Protein 3MQZ (pdb70)

Structure (mmCIF, N/CA/C/O backbone):
data_3MQZ
#
_entry.id   3MQZ
#
_cell.length_a   35.967
_cell.length_b   62.862
_cell.length_c   81.839
_cell.angle_alpha   90.00
_cell.angle_beta   90.00
_cell.angle_gamma   90.00
#
_symmetry.space_group_name_H-M   'P 21 21 21'
#
loop_
_entity.id
_entity.type
_entity.pdbx_description
1 polymer 'uncharacterized Conserved Protein DUF1054'
2 non-polymer 'CHLORIDE ION'
3 non-polymer GLYCEROL
4 water water
#
loop_
_atom_site.group_PDB
_atom_site.id
_atom_site.type_symbol
_atom_site.label_atom_id
_atom_site.label_alt_id
_atom_site.label_comp_id
_atom_site.label_asym_id
_atom_site.label_entity_id
_atom_site.label_seq_id
_atom_site.pdbx_PDB_ins_code
_atom_site.Cartn_x
_atom_site.Cartn_y
_atom_site.Cartn_z
_atom_site.occupancy
_atom_site.B_iso_or_equiv
_atom_site.auth_seq_id
_atom_site.auth_comp_id
_atom_site.auth_asym_id
_atom_site.auth_atom_id
_atom_site.pdbx_PDB_model_num
ATOM 1 N N . ILE A 1 9 ? 5.415 10.436 -14.116 1.00 23.35 6 ILE A N 1
ATOM 2 C CA . ILE A 1 9 ? 5.824 10.579 -12.712 1.00 20.27 6 ILE A CA 1
ATOM 3 C C . ILE A 1 9 ? 6.048 9.214 -12.050 1.00 16.85 6 ILE A C 1
ATOM 4 O O . ILE A 1 9 ? 5.113 8.412 -11.954 1.00 20.11 6 ILE A O 1
ATOM 9 N N A GLU A 1 10 ? 7.271 8.958 -11.588 0.48 15.83 7 GLU A N 1
ATOM 10 N N B GLU A 1 10 ? 7.273 8.944 -11.603 0.52 15.34 7 GLU A N 1
ATOM 11 C CA A GLU A 1 10 ? 7.592 7.694 -10.920 0.48 14.41 7 GLU A CA 1
ATOM 12 C CA B GLU A 1 10 ? 7.563 7.673 -10.937 0.52 13.50 7 GLU A CA 1
ATOM 13 C C A GLU A 1 10 ? 6.869 7.606 -9.572 0.48 11.62 7 GLU A C 1
ATOM 14 C C B GLU A 1 10 ? 6.868 7.602 -9.578 0.52 11.16 7 GLU A C 1
ATOM 15 O O A GLU A 1 10 ? 6.905 8.554 -8.782 0.48 10.33 7 GLU A O 1
ATOM 16 O O B GLU A 1 10 ? 6.922 8.552 -8.793 0.52 9.87 7 GLU A O 1
ATOM 27 N N . ARG A 1 11 ? 6.213 6.479 -9.313 1.00 11.27 8 ARG A N 1
ATOM 28 C CA . ARG A 1 11 ? 5.494 6.279 -8.056 1.00 9.32 8 ARG A CA 1
ATOM 29 C C . ARG A 1 11 ? 5.892 4.973 -7.381 1.00 9.73 8 ARG A C 1
ATOM 30 O O . ARG A 1 11 ? 6.418 4.071 -8.028 1.00 10.95 8 ARG A O 1
ATOM 38 N N . LEU A 1 12 ? 5.595 4.841 -6.094 1.00 8.74 9 LEU A N 1
ATOM 39 C CA . LEU A 1 12 ? 5.951 3.613 -5.392 1.00 7.98 9 LEU A CA 1
ATOM 40 C C . LEU A 1 12 ? 5.349 2.373 -6.041 1.00 8.24 9 LEU A C 1
ATOM 41 O O . LEU A 1 12 ? 6.009 1.344 -6.134 1.00 8.76 9 LEU A O 1
ATOM 46 N N . GLN A 1 13 ? 4.100 2.489 -6.498 1.00 9.02 10 GLN A N 1
ATOM 47 C CA . GLN A 1 13 ? 3.408 1.347 -7.103 1.00 9.33 10 GLN A CA 1
ATOM 48 C C . GLN A 1 13 ? 4.030 0.845 -8.409 1.00 10.05 10 GLN A C 1
ATOM 49 O O . GLN A 1 13 ? 3.696 -0.254 -8.848 1.00 11.77 10 GLN A O 1
ATOM 55 N N . ASP A 1 14 ? 4.916 1.630 -9.034 1.00 10.50 11 ASP A N 1
ATOM 56 C CA . ASP A 1 14 ? 5.644 1.148 -10.211 1.00 11.06 11 ASP A CA 1
ATOM 57 C C . ASP A 1 14 ? 6.616 0.040 -9.836 1.00 10.80 11 ASP A C 1
ATOM 58 O O . ASP A 1 14 ? 7.052 -0.719 -10.705 1.00 13.74 11 ASP A O 1
ATOM 63 N N . TYR A 1 15 ? 6.954 -0.036 -8.547 1.00 8.57 12 TYR A N 1
ATOM 64 C CA . TYR A 1 15 ? 7.869 -1.036 -8.002 1.00 7.92 12 TYR A CA 1
ATOM 65 C C . TYR A 1 15 ? 7.143 -2.049 -7.136 1.00 8.27 12 TYR A C 1
ATOM 66 O O . TYR A 1 15 ? 7.328 -3.251 -7.297 1.00 9.99 12 TYR A O 1
ATOM 75 N N . LEU A 1 16 ? 6.332 -1.554 -6.207 1.00 7.79 13 LEU A N 1
ATOM 76 C CA . LEU A 1 16 ? 5.653 -2.400 -5.232 1.00 8.10 13 LEU A CA 1
ATOM 77 C C . LEU A 1 16 ? 4.178 -2.413 -5.600 1.00 7.80 13 LEU A C 1
ATOM 78 O O . LEU A 1 16 ? 3.493 -1.413 -5.478 1.00 9.50 13 LEU A O 1
ATOM 83 N N A LEU A 1 17 ? 3.687 -3.544 -6.082 0.79 8.69 14 LEU A N 1
ATOM 84 N N B LEU A 1 17 ? 3.694 -3.554 -6.072 0.21 9.59 14 LEU A N 1
ATOM 85 C CA A LEU A 1 17 ? 2.318 -3.597 -6.559 0.79 9.36 14 LEU A CA 1
ATOM 86 C CA B LEU A 1 17 ? 2.322 -3.653 -6.549 0.21 11.36 14 LEU A CA 1
ATOM 87 C C A LEU A 1 17 ? 1.347 -3.549 -5.405 0.79 8.51 14 LEU A C 1
ATOM 88 C C B LEU A 1 17 ? 1.334 -3.568 -5.392 0.21 10.42 14 LEU A C 1
ATOM 89 O O A LEU A 1 17 ? 1.537 -4.238 -4.409 0.79 8.71 14 LEU A O 1
ATOM 90 O O B LEU A 1 17 ? 1.520 -4.228 -4.371 0.21 10.51 14 LEU A O 1
ATOM 99 N N . PRO A 1 18 ? 0.272 -2.755 -5.547 1.00 9.80 15 PRO A N 1
ATOM 100 C CA . PRO A 1 18 ? -0.708 -2.620 -4.457 1.00 9.93 15 PRO A CA 1
ATOM 101 C C . PRO A 1 18 ? -1.261 -3.961 -3.974 1.00 10.01 15 PRO A C 1
ATOM 102 O O . PRO A 1 18 ? -1.483 -4.146 -2.774 1.00 9.94 15 PRO A O 1
ATOM 106 N N . GLU A 1 19 ? -1.466 -4.897 -4.891 1.00 9.53 16 GLU A N 1
ATOM 107 C CA . GLU A 1 19 ? -2.045 -6.180 -4.537 1.00 10.65 16 GLU A CA 1
ATOM 108 C C . GLU A 1 19 ? -1.113 -7.056 -3.684 1.00 8.23 16 GLU A C 1
ATOM 109 O O . GLU A 1 19 ? -1.549 -8.049 -3.087 1.00 9.30 16 GLU A O 1
ATOM 115 N N . TRP A 1 20 ? 0.165 -6.698 -3.630 1.00 7.65 17 TRP A N 1
ATOM 116 C CA . TRP A 1 20 ? 1.118 -7.478 -2.862 1.00 6.99 17 TRP A CA 1
ATOM 117 C C . TRP A 1 20 ? 0.838 -7.450 -1.359 1.00 6.42 17 TRP A C 1
ATOM 118 O O . TRP A 1 20 ? 1.382 -8.271 -0.614 1.00 6.88 17 TRP A O 1
ATOM 129 N N . VAL A 1 21 ? 0.000 -6.529 -0.892 1.00 6.84 18 VAL A N 1
ATOM 130 C CA . VAL A 1 21 ? -0.390 -6.600 0.513 1.00 7.37 18 VAL A CA 1
ATOM 131 C C . VAL A 1 21 ? -0.983 -7.967 0.888 1.00 7.62 18 VAL A C 1
ATOM 132 O O . VAL A 1 21 ? -0.848 -8.411 2.036 1.00 8.06 18 VAL A O 1
ATOM 136 N N A SER A 1 22 ? -1.616 -8.641 -0.071 0.76 7.25 19 SER A N 1
ATOM 137 N N B SER A 1 22 ? -1.600 -8.629 -0.088 0.24 7.95 19 SER A N 1
ATOM 138 C CA A SER A 1 22 ? -2.245 -9.922 0.241 0.76 7.53 19 SER A CA 1
ATOM 139 C CA B SER A 1 22 ? -2.231 -9.928 0.131 0.24 8.48 19 SER A CA 1
ATOM 140 C C A SER A 1 22 ? -1.244 -11.067 0.433 0.76 7.07 19 SER A C 1
ATOM 141 C C B SER A 1 22 ? -1.241 -11.046 0.446 0.24 7.57 19 SER A C 1
ATOM 142 O O A SER A 1 22 ? -1.613 -12.122 0.938 0.76 8.36 19 SER A O 1
ATOM 143 O O B SER A 1 22 ? -1.615 -12.062 1.031 0.24 7.73 19 SER A O 1
ATOM 148 N N . ILE A 1 23 ? 0.018 -10.861 0.060 1.00 6.96 20 ILE A N 1
ATOM 149 C CA . ILE A 1 23 ? 1.069 -11.814 0.400 1.00 6.74 20 ILE A CA 1
ATOM 150 C C . ILE A 1 23 ? 1.103 -12.013 1.919 1.00 7.37 20 ILE A C 1
ATOM 151 O O . ILE A 1 23 ? 1.370 -13.120 2.421 1.00 7.79 20 ILE A O 1
ATOM 156 N N . PHE A 1 24 ? 0.818 -10.946 2.659 1.00 7.38 21 PHE A N 1
ATOM 157 C CA . PHE A 1 24 ? 0.907 -10.970 4.110 1.00 8.14 21 PHE A CA 1
ATOM 158 C C . PH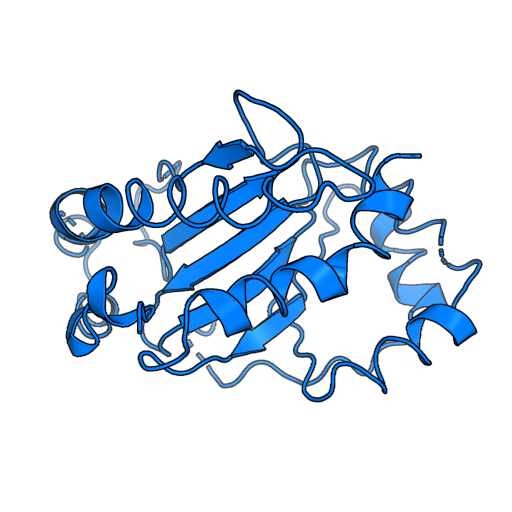E A 1 24 ? -0.305 -11.611 4.776 1.00 9.36 21 PHE A C 1
ATOM 159 O O . PHE A 1 24 ? -0.325 -11.751 5.992 1.00 11.85 21 PHE A O 1
ATOM 167 N N . ASP A 1 25 ? -1.270 -12.044 3.963 1.00 7.96 22 ASP A N 1
ATOM 168 C CA . ASP A 1 25 ? -2.386 -12.872 4.420 1.00 9.65 22 ASP A CA 1
ATOM 169 C C . ASP A 1 25 ? -2.048 -14.371 4.385 1.00 9.26 22 ASP A C 1
ATOM 170 O O . ASP A 1 25 ? -2.855 -15.215 4.820 1.00 10.79 22 ASP A O 1
ATOM 175 N N . ILE A 1 26 ? -0.892 -14.728 3.816 1.00 8.07 23 ILE A N 1
ATOM 176 C CA . ILE A 1 26 ? -0.447 -16.107 3.820 1.00 8.32 23 ILE A CA 1
ATOM 177 C C . ILE A 1 26 ? 0.133 -16.414 5.204 1.00 8.60 23 ILE A C 1
ATOM 178 O O . ILE A 1 26 ? 1.155 -15.853 5.583 1.00 9.34 23 ILE A O 1
ATOM 183 N N . ALA A 1 27 ? -0.520 -17.289 5.973 1.00 8.33 24 ALA A N 1
ATOM 184 C CA . ALA A 1 27 ? -0.143 -17.484 7.372 1.00 9.67 24 ALA A CA 1
ATOM 185 C C . ALA A 1 27 ? 1.101 -18.351 7.534 1.00 10.69 24 ALA A C 1
ATOM 186 O O . ALA A 1 27 ? 1.834 -18.214 8.516 1.00 13.86 24 ALA A O 1
ATOM 188 N N . ASP A 1 28 ? 1.342 -19.256 6.589 1.00 9.60 25 ASP A N 1
ATOM 189 C CA . ASP A 1 28 ? 2.435 -20.195 6.760 1.00 10.35 25 ASP A CA 1
ATOM 190 C C . ASP A 1 28 ? 3.775 -19.620 6.322 1.00 9.99 25 ASP A C 1
ATOM 191 O O . ASP A 1 28 ? 3.869 -18.821 5.379 1.00 10.05 25 ASP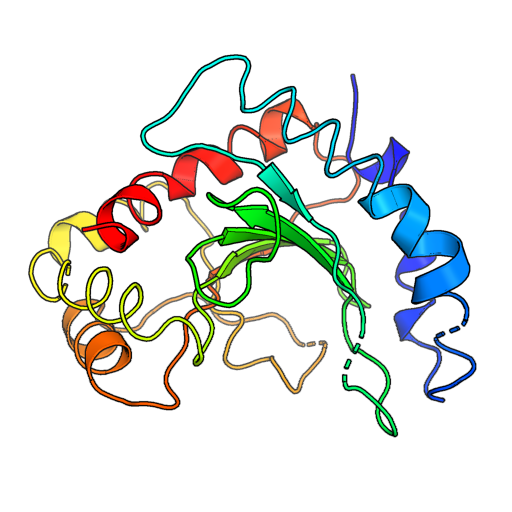 A O 1
ATOM 196 N N . PHE A 1 29 ? 4.821 -20.050 7.013 1.00 10.03 26 PHE A N 1
ATOM 197 C CA . PHE A 1 29 ? 6.149 -19.509 6.786 1.00 10.21 26 PHE A CA 1
ATOM 198 C C . PHE A 1 29 ? 6.643 -19.682 5.344 1.00 9.59 26 PHE A C 1
ATOM 199 O O . PHE A 1 29 ? 7.031 -18.714 4.684 1.00 10.33 26 PHE A O 1
ATOM 207 N N A SER A 1 30 ? 6.641 -20.919 4.860 0.57 10.85 27 SER A N 1
ATOM 208 N N B SER A 1 30 ? 6.660 -20.915 4.849 0.43 11.47 27 SER A N 1
ATOM 209 C CA A SER A 1 30 ? 7.244 -21.205 3.565 0.57 11.84 27 SER A CA 1
ATOM 210 C CA B SER A 1 30 ? 7.286 -21.163 3.553 0.43 13.04 27 SER A CA 1
ATOM 211 C C A SER A 1 30 ? 6.508 -20.478 2.453 0.57 9.03 27 SER A C 1
ATOM 212 C C B SER A 1 30 ? 6.510 -20.514 2.411 0.43 10.62 27 SER A C 1
ATOM 213 O O A SER A 1 30 ? 7.126 -19.879 1.579 0.57 10.50 27 SER A O 1
ATOM 214 O O B SER A 1 30 ? 7.105 -20.011 1.461 0.43 12.04 27 SER A O 1
ATOM 219 N N . GLY A 1 31 ? 5.184 -20.516 2.501 1.00 10.37 28 GLY A N 1
ATOM 220 C CA . GLY A 1 31 ? 4.381 -19.895 1.473 1.00 9.56 28 GLY A CA 1
ATOM 221 C C . GLY A 1 31 ? 4.590 -18.389 1.421 1.00 8.82 28 GLY A C 1
ATOM 222 O O . GLY A 1 31 ? 4.702 -17.804 0.332 1.00 10.20 28 GLY A O 1
ATOM 223 N N . ARG A 1 32 ? 4.640 -17.736 2.579 1.00 7.91 29 ARG A N 1
ATOM 224 C CA . ARG A 1 32 ? 4.844 -16.279 2.555 1.00 7.47 29 ARG A CA 1
ATOM 225 C C . ARG A 1 32 ? 6.272 -15.930 2.133 1.00 7.31 29 ARG A C 1
ATOM 226 O O . ARG A 1 32 ? 6.489 -14.995 1.355 1.00 7.89 29 ARG A O 1
ATOM 242 N N . LEU A 1 34 ? 8.291 -17.547 0.188 1.00 9.21 31 LEU A N 1
ATOM 243 C CA . LEU A 1 34 ? 8.478 -17.731 -1.243 1.00 10.26 31 LEU A CA 1
ATOM 244 C C . LEU A 1 34 ? 8.144 -16.447 -1.998 1.00 9.00 31 LEU A C 1
ATOM 245 O O . LEU A 1 34 ? 8.861 -16.045 -2.907 1.00 10.13 31 LEU A O 1
ATOM 250 N N . ARG A 1 35 ? 7.038 -15.801 -1.621 1.00 7.67 32 ARG A N 1
ATOM 251 C CA . ARG A 1 35 ? 6.596 -14.596 -2.314 1.00 7.62 32 ARG A CA 1
ATOM 252 C C . ARG A 1 35 ? 7.423 -13.369 -1.925 1.00 6.24 32 ARG A C 1
ATOM 253 O O . ARG A 1 35 ? 7.732 -12.522 -2.769 1.00 7.58 32 ARG A O 1
ATOM 261 N N . ILE A 1 36 ? 7.785 -13.268 -0.641 1.00 6.07 33 ILE A N 1
ATOM 262 C CA . ILE A 1 36 ? 8.607 -12.157 -0.194 1.00 6.07 33 ILE A CA 1
ATOM 263 C C . ILE A 1 36 ? 9.969 -12.171 -0.886 1.00 7.12 33 ILE A C 1
ATOM 264 O O . ILE A 1 36 ? 10.448 -11.141 -1.360 1.00 8.24 33 ILE A O 1
ATOM 269 N N . ARG A 1 37 ? 10.572 -13.348 -0.959 1.00 6.51 34 ARG A N 1
ATOM 270 C CA . ARG A 1 37 ? 11.900 -13.489 -1.526 1.00 7.82 34 ARG A CA 1
ATOM 271 C C . ARG A 1 37 ? 11.856 -13.489 -3.050 1.00 6.96 34 ARG A C 1
ATOM 272 O O . ARG A 1 37 ? 12.752 -12.947 -3.704 1.00 9.21 34 ARG A O 1
ATOM 280 N N . GLY A 1 38 ? 10.812 -14.098 -3.624 1.00 7.85 35 GLY A N 1
ATOM 281 C CA . GLY A 1 38 ? 10.759 -14.262 -5.059 1.00 8.72 35 GLY A CA 1
ATOM 282 C C . GLY A 1 38 ? 10.245 -13.052 -5.815 1.00 7.65 35 GLY A C 1
ATOM 283 O O . GLY A 1 38 ? 10.765 -12.722 -6.884 1.00 9.51 35 GLY A O 1
ATOM 284 N N . ASP A 1 39 ? 9.212 -12.396 -5.283 1.00 8.27 36 ASP A N 1
ATOM 285 C CA . ASP A 1 39 ? 8.554 -11.302 -5.974 1.00 8.33 36 ASP A CA 1
ATOM 286 C C . ASP A 1 39 ? 8.887 -9.934 -5.372 1.00 7.67 36 ASP A C 1
ATOM 287 O O . ASP A 1 39 ? 9.177 -8.991 -6.099 1.00 8.25 36 ASP A O 1
ATOM 292 N N . ILE A 1 40 ? 8.841 -9.809 -4.053 1.00 5.98 37 ILE A N 1
ATOM 293 C CA . ILE A 1 40 ? 8.987 -8.478 -3.473 1.00 6.24 37 ILE A CA 1
ATOM 294 C C . ILE A 1 40 ? 10.455 -8.058 -3.445 1.00 6.38 37 ILE A C 1
ATOM 295 O O . ILE A 1 40 ? 10.781 -6.911 -3.758 1.00 7.56 37 ILE A O 1
ATOM 300 N N . ARG A 1 41 ? 11.353 -8.966 -3.084 1.00 6.67 38 ARG A N 1
ATOM 301 C CA . ARG A 1 41 ? 12.764 -8.625 -2.940 1.00 6.89 38 ARG A CA 1
ATOM 302 C C . ARG A 1 41 ? 13.362 -7.967 -4.205 1.00 6.98 38 ARG A C 1
ATOM 303 O O . ARG A 1 41 ? 14.031 -6.940 -4.090 1.00 7.30 38 ARG A O 1
ATOM 311 N N . PRO A 1 42 ? 13.186 -8.563 -5.407 1.00 7.07 39 PRO A N 1
ATOM 312 C CA . PRO A 1 42 ? 13.811 -7.918 -6.578 1.00 7.85 39 PRO A CA 1
ATOM 313 C C . PRO A 1 42 ? 13.298 -6.490 -6.775 1.00 6.50 39 PRO A C 1
ATOM 314 O O . PRO A 1 42 ? 14.046 -5.607 -7.199 1.00 8.11 39 PRO A O 1
ATOM 318 N N . ALA A 1 43 ? 12.015 -6.261 -6.485 1.00 7.02 40 ALA A N 1
ATOM 319 C CA . ALA A 1 43 ? 11.405 -4.946 -6.627 1.00 7.24 40 ALA A CA 1
ATOM 320 C C . ALA A 1 43 ? 11.965 -3.970 -5.596 1.00 6.40 40 ALA A C 1
ATOM 321 O O . ALA A 1 43 ? 12.254 -2.812 -5.927 1.00 6.78 40 ALA A O 1
ATOM 323 N N . LEU A 1 44 ? 12.129 -4.422 -4.355 1.00 6.09 41 LEU A N 1
ATOM 324 C CA . LEU A 1 44 ? 12.733 -3.583 -3.340 1.00 6.26 41 LEU A CA 1
ATOM 325 C C . LEU A 1 44 ? 14.167 -3.222 -3.696 1.00 6.08 41 LEU A C 1
ATOM 326 O O . LEU A 1 44 ? 14.616 -2.111 -3.421 1.00 6.97 41 LEU A O 1
ATOM 331 N N . LEU A 1 45 ? 14.906 -4.155 -4.293 1.00 6.63 42 LEU A N 1
ATOM 332 C CA . LEU A 1 45 ? 16.290 -3.834 -4.678 1.00 7.88 42 LEU A CA 1
ATOM 333 C C . LEU A 1 45 ? 16.314 -2.728 -5.737 1.00 7.32 42 LEU A C 1
ATOM 334 O O . LEU A 1 45 ? 17.123 -1.797 -5.652 1.00 8.24 42 LEU A O 1
ATOM 339 N N A ARG A 1 46 ? 15.436 -2.818 -6.729 0.48 7.44 43 ARG A N 1
ATOM 340 N N B ARG A 1 46 ? 15.433 -2.844 -6.730 0.52 7.32 43 ARG A N 1
ATOM 341 C CA A ARG A 1 46 ? 15.406 -1.786 -7.758 0.48 7.54 43 ARG A CA 1
ATOM 342 C CA B ARG A 1 46 ? 15.330 -1.827 -7.773 0.52 7.28 43 ARG A CA 1
ATOM 343 C C A ARG A 1 46 ? 14.917 -0.461 -7.189 0.48 6.62 43 ARG A C 1
ATOM 344 C C B ARG A 1 46 ? 14.949 -0.494 -7.154 0.52 6.22 43 ARG A C 1
ATOM 345 O O A ARG A 1 46 ? 15.424 0.608 -7.550 0.48 8.13 43 ARG A O 1
ATOM 346 O O B ARG A 1 46 ? 15.556 0.544 -7.446 0.52 7.57 43 ARG A O 1
ATOM 361 N N . LEU A 1 47 ? 13.940 -0.518 -6.294 1.00 6.60 44 LEU A N 1
ATOM 362 C CA . LEU A 1 47 ? 13.446 0.715 -5.675 1.00 5.94 44 LEU A CA 1
ATOM 363 C C . LEU A 1 47 ? 14.518 1.347 -4.775 1.00 5.81 44 LEU A C 1
ATOM 364 O O . LEU A 1 47 ? 14.707 2.566 -4.773 1.00 6.82 44 LEU A O 1
ATOM 369 N N . ALA A 1 48 ? 15.243 0.521 -4.026 1.00 5.99 45 ALA A N 1
ATOM 370 C CA . ALA A 1 48 ? 16.274 1.034 -3.131 1.00 5.74 45 ALA A CA 1
ATOM 371 C C . ALA A 1 48 ? 17.356 1.758 -3.931 1.00 6.33 45 ALA A C 1
ATOM 372 O O . ALA A 1 48 ? 17.821 2.845 -3.551 1.00 6.81 45 ALA A O 1
ATOM 374 N N A SER A 1 49 ? 17.783 1.167 -5.047 0.46 6.55 46 SER A N 1
ATOM 375 N N B SER A 1 49 ? 17.778 1.138 -5.031 0.54 6.69 46 SER A N 1
ATOM 376 C CA A SER A 1 49 ? 18.808 1.801 -5.871 0.46 7.14 46 SER A CA 1
ATOM 377 C CA B SER A 1 49 ? 18.773 1.738 -5.900 0.54 7.40 46 SER A CA 1
ATOM 378 C C A SER A 1 49 ? 18.302 3.094 -6.509 0.46 6.55 46 SER A C 1
ATOM 379 C C B SER A 1 49 ? 18.264 3.093 -6.400 0.54 6.49 46 SER A C 1
ATOM 380 O O A SER A 1 49 ? 19.057 4.055 -6.673 0.46 7.50 46 SER A O 1
ATOM 381 O O B SER A 1 49 ? 18.968 4.098 -6.333 0.54 6.91 46 SER A O 1
ATOM 386 N N . ARG A 1 50 ? 17.025 3.125 -6.882 1.00 6.61 47 ARG A N 1
ATOM 387 C CA . ARG A 1 50 ? 16.476 4.358 -7.445 1.00 6.91 47 ARG A CA 1
ATOM 388 C C . ARG A 1 50 ? 16.358 5.456 -6.376 1.00 6.25 47 ARG A C 1
ATOM 389 O O . ARG A 1 50 ? 16.712 6.620 -6.616 1.00 6.81 47 ARG A O 1
ATOM 397 N N . LEU A 1 51 ? 15.858 5.093 -5.190 1.00 6.21 48 LEU A N 1
ATOM 398 C CA . LEU A 1 51 ? 15.756 6.077 -4.125 1.00 5.82 48 LEU A CA 1
ATOM 399 C C . LEU A 1 51 ? 17.134 6.614 -3.727 1.00 6.14 48 LEU A C 1
ATOM 400 O O . LEU A 1 51 ? 17.279 7.805 -3.478 1.00 7.20 48 LEU A O 1
ATOM 405 N N . ALA A 1 52 ? 18.135 5.745 -3.636 1.00 7.30 49 ALA A N 1
ATOM 406 C CA . ALA A 1 52 ? 19.471 6.192 -3.291 1.00 7.66 49 ALA A CA 1
ATOM 407 C C . ALA A 1 52 ? 19.996 7.167 -4.361 1.00 7.87 49 ALA A C 1
ATOM 408 O O . ALA A 1 52 ? 20.603 8.183 -4.013 1.00 8.97 49 ALA A O 1
ATOM 410 N N A GLU A 1 53 ? 19.791 6.865 -5.651 0.72 7.53 50 GLU A N 1
ATOM 411 N N B GLU A 1 53 ? 19.758 6.862 -5.635 0.28 8.87 50 GLU A N 1
ATOM 412 C CA A GLU A 1 53 ? 20.207 7.792 -6.731 0.72 8.11 50 GLU A CA 1
ATOM 413 C CA B GLU A 1 53 ? 20.182 7.756 -6.710 0.28 10.24 50 GLU A CA 1
ATOM 414 C C A GLU A 1 53 ? 19.535 9.153 -6.518 0.72 7.64 50 GLU A C 1
ATOM 415 C C B GLU A 1 53 ? 19.530 9.130 -6.557 0.28 9.19 50 GLU A C 1
ATOM 416 O O A GLU A 1 53 ? 20.173 10.210 -6.585 0.72 8.94 50 GLU A O 1
ATOM 417 O O B GLU A 1 53 ? 20.192 10.162 -6.689 0.28 10.69 50 GLU A O 1
ATOM 428 N N . LEU A 1 54 ? 18.229 9.142 -6.278 1.00 7.09 51 LEU A N 1
ATOM 429 C CA . LEU A 1 54 ? 17.494 10.406 -6.138 1.00 7.18 51 LEU A CA 1
ATOM 430 C C . LEU A 1 54 ? 17.948 11.167 -4.904 1.00 7.50 51 LEU A C 1
ATOM 431 O O . LEU A 1 54 ? 18.129 12.389 -4.961 1.00 8.71 51 LEU A O 1
ATOM 436 N N . LEU A 1 55 ? 18.173 10.470 -3.798 1.00 6.87 52 LEU A N 1
ATOM 437 C CA . LEU A 1 55 ? 18.626 11.155 -2.596 1.00 7.18 52 LEU A CA 1
ATOM 438 C C . LEU A 1 55 ? 19.984 11.803 -2.853 1.00 7.66 52 LEU A C 1
ATOM 439 O O . LEU A 1 55 ? 20.227 12.965 -2.487 1.00 8.72 52 LEU A O 1
ATOM 444 N N . ASN A 1 56 ? 20.876 11.044 -3.484 1.00 9.08 53 ASN A N 1
ATOM 445 C CA . ASN A 1 56 ? 22.251 11.484 -3.682 1.00 10.47 53 ASN A CA 1
ATOM 446 C C . ASN A 1 56 ? 22.383 12.598 -4.720 1.00 10.41 53 ASN A C 1
ATOM 447 O O . ASN A 1 56 ? 23.424 13.229 -4.819 1.00 13.54 53 ASN A O 1
ATOM 452 N N . GLU A 1 57 ? 21.303 12.912 -5.428 1.00 9.68 54 GLU A N 1
ATOM 453 C CA . GLU A 1 57 ? 21.283 14.096 -6.304 1.00 11.29 54 GLU A CA 1
ATOM 454 C C . GLU A 1 57 ? 21.438 15.399 -5.512 1.00 11.54 54 GLU A C 1
ATOM 455 O O . GLU A 1 57 ? 21.836 16.416 -6.049 1.00 15.45 54 GLU A O 1
ATOM 461 N N A SER A 1 58 ? 21.096 15.366 -4.234 0.66 9.32 55 SER A N 1
ATOM 462 N N B SER A 1 58 ? 21.110 15.360 -4.223 0.34 10.84 55 SER A N 1
ATOM 463 C CA A SER A 1 58 ? 21.265 16.536 -3.386 0.66 11.00 55 SER A CA 1
ATOM 464 C CA B SER A 1 58 ? 21.188 16.543 -3.361 0.34 11.89 55 SER A CA 1
ATOM 465 C C A SER A 1 58 ? 21.802 16.034 -2.067 0.66 10.69 55 SER A C 1
ATOM 466 C C B SER A 1 58 ? 21.786 16.113 -2.021 0.34 11.37 55 SER A C 1
ATOM 467 O O A SER A 1 58 ? 21.048 15.630 -1.180 0.66 11.54 55 SER A O 1
ATOM 468 O O B SER A 1 58 ? 21.052 15.862 -1.064 0.34 12.25 55 SER A O 1
ATOM 473 N N . PRO A 1 59 ? 23.125 16.000 -1.949 1.00 10.77 56 PRO A N 1
ATOM 474 C CA . PRO A 1 59 ? 23.739 15.417 -0.754 1.00 10.84 56 PRO A CA 1
ATOM 475 C C . PRO A 1 59 ? 23.251 16.040 0.553 1.00 11.45 56 PRO A C 1
ATOM 476 O O . PRO A 1 59 ? 23.009 17.252 0.655 1.00 12.33 56 PRO A O 1
ATOM 480 N N . GLY A 1 60 ? 23.112 15.182 1.556 1.00 13.61 57 GLY A N 1
ATOM 481 C CA . GLY A 1 60 ? 22.687 15.586 2.886 1.00 14.57 57 GLY A CA 1
ATOM 482 C C . GLY A 1 60 ? 23.820 15.410 3.869 1.00 13.71 57 GLY A C 1
ATOM 483 O O . GLY A 1 60 ? 24.981 15.240 3.469 1.00 16.08 57 GLY A O 1
ATOM 484 N N . PRO A 1 61 ? 23.503 15.439 5.170 1.00 11.95 58 PRO A N 1
ATOM 485 C CA . PRO A 1 61 ? 24.557 15.349 6.191 1.00 13.21 58 PRO A CA 1
ATOM 486 C C . PRO A 1 61 ? 25.267 14.000 6.261 1.00 12.66 58 PRO A C 1
ATOM 487 O O . PRO A 1 61 ? 26.393 13.974 6.746 1.00 14.52 58 PRO A O 1
ATOM 491 N N . ARG A 1 62 ? 24.633 12.919 5.792 1.00 11.15 59 ARG A N 1
ATOM 492 C CA . ARG A 1 62 ? 25.245 11.583 5.764 1.00 10.87 59 ARG A CA 1
ATOM 493 C C . ARG A 1 62 ? 24.962 10.928 4.425 1.00 11.07 59 ARG A C 1
ATOM 494 O O . ARG A 1 62 ? 23.967 11.255 3.771 1.00 11.81 59 ARG A O 1
ATOM 502 N N . PRO A 1 63 ? 25.791 9.950 4.041 1.00 12.07 60 PRO A N 1
ATOM 503 C CA . PRO A 1 63 ? 25.502 9.207 2.807 1.00 12.30 60 PRO A CA 1
ATOM 504 C C . PRO A 1 63 ? 24.234 8.374 2.898 1.00 9.09 60 PRO A C 1
ATOM 505 O O . PRO A 1 63 ? 23.794 8.061 4.009 1.00 9.04 60 PRO A O 1
ATOM 509 N N . TRP A 1 64 ? 23.690 7.995 1.738 1.00 9.33 61 TRP A N 1
ATOM 510 C CA . TRP A 1 64 ? 22.655 6.983 1.674 1.00 8.58 61 TRP A CA 1
ATOM 511 C C . TRP A 1 64 ? 23.094 5.876 0.723 1.00 8.98 61 TRP A C 1
ATOM 512 O O . TRP A 1 64 ? 23.392 6.133 -0.461 1.00 12.99 61 TRP A O 1
ATOM 523 N N . TYR A 1 65 ? 23.146 4.652 1.245 1.00 7.64 62 TYR A N 1
ATOM 524 C CA . TYR A 1 65 ? 23.446 3.452 0.462 1.00 7.36 62 TYR A CA 1
ATOM 525 C C . TYR A 1 65 ? 22.251 2.519 0.571 1.00 6.88 62 TYR A C 1
ATOM 526 O O . TYR A 1 65 ? 21.614 2.429 1.635 1.00 7.30 62 TYR A O 1
ATOM 535 N N . PRO A 1 66 ? 21.933 1.809 -0.526 1.00 6.51 63 PRO A N 1
ATOM 536 C CA . PRO A 1 66 ? 20.746 0.942 -0.544 1.00 6.71 63 PRO A CA 1
ATOM 537 C C . PRO A 1 66 ? 20.997 -0.443 0.039 1.00 6.89 63 PRO A C 1
ATOM 538 O O . PRO A 1 66 ? 22.064 -1.041 -0.173 1.00 8.14 63 PRO A O 1
ATOM 542 N N . HIS A 1 67 ? 19.985 -0.977 0.712 1.00 6.23 64 HIS A N 1
ATOM 543 C CA . HIS A 1 67 ? 20.010 -2.335 1.253 1.00 6.12 64 HIS A CA 1
ATOM 544 C C . HIS A 1 67 ? 18.600 -2.885 1.181 1.00 6.20 64 HIS A C 1
ATOM 545 O O . HIS A 1 67 ? 17.631 -2.123 1.164 1.00 6.05 64 HIS A O 1
ATOM 552 N N A VAL A 1 68 ? 18.481 -4.204 1.220 0.76 6.66 65 VAL A N 1
ATOM 553 N N B VAL A 1 68 ? 18.478 -4.204 1.128 0.24 6.98 65 VAL A N 1
ATOM 554 C CA A VAL A 1 68 ? 17.168 -4.847 1.271 0.76 6.61 65 VAL A CA 1
ATOM 555 C CA B VAL A 1 68 ? 17.177 -4.827 1.324 0.24 6.91 65 VAL A CA 1
ATOM 556 C C A VAL A 1 68 ? 17.178 -5.903 2.362 0.76 6.95 65 VAL A C 1
ATOM 557 C C B VAL A 1 68 ? 17.234 -5.775 2.503 0.24 6.61 65 VAL A C 1
ATOM 558 O O A VAL A 1 68 ? 18.195 -6.580 2.570 0.76 9.46 65 VAL A O 1
ATOM 559 O O B VAL A 1 68 ? 18.301 -6.269 2.878 0.24 7.15 65 VAL A O 1
ATOM 566 N N . ALA A 1 69 ? 16.079 -6.013 3.098 1.00 6.56 66 ALA A N 1
ATOM 567 C CA . ALA A 1 69 ? 15.967 -6.990 4.169 1.00 7.83 66 ALA A CA 1
ATOM 568 C C . ALA A 1 69 ? 16.379 -8.368 3.676 1.00 9.35 66 ALA A C 1
ATOM 569 O O . ALA A 1 69 ? 15.937 -8.804 2.621 1.00 10.36 66 ALA A O 1
ATOM 571 N N A SER A 1 70 ? 17.212 -9.075 4.439 0.65 10.50 67 SER A N 1
ATOM 572 N N B SER A 1 70 ? 17.239 -9.027 4.436 0.35 11.70 67 SER A N 1
ATOM 573 C CA A SER A 1 70 ? 17.683 -10.397 4.002 0.65 12.62 67 SER A CA 1
ATOM 574 C CA B SER A 1 70 ? 17.455 -10.446 4.258 0.35 15.10 67 SER A CA 1
ATOM 575 C C A SER A 1 70 ? 16.776 -11.548 4.439 0.65 11.24 67 SER A C 1
ATOM 576 C C B SER A 1 70 ? 16.804 -11.076 5.467 0.35 16.13 67 SER A C 1
ATOM 577 O O A SER A 1 70 ? 16.763 -12.613 3.801 0.65 12.42 67 SER A O 1
ATOM 578 O O B SER A 1 70 ? 17.214 -10.824 6.594 0.35 18.90 67 SER A O 1
ATOM 583 N N A HIS A 1 71 ? 16.050 -11.356 5.544 0.65 8.85 68 HIS A N 1
ATOM 584 N N B HIS A 1 71 ? 15.766 -11.869 5.245 0.35 15.05 68 HIS A N 1
ATOM 585 C CA A HIS A 1 71 ? 15.213 -12.423 6.109 0.65 9.84 68 HIS A CA 1
ATOM 586 C CA B HIS A 1 71 ? 15.082 -12.500 6.355 0.35 13.62 68 HIS A CA 1
ATOM 587 C C A HIS A 1 71 ? 15.957 -13.748 6.255 0.65 13.86 68 HIS A C 1
ATOM 588 C C B HIS A 1 71 ? 15.826 -13.774 6.741 0.35 14.63 68 HIS A C 1
ATOM 589 O O A HIS A 1 71 ? 15.466 -14.808 5.870 0.65 15.46 68 HIS A O 1
ATOM 590 O O B HIS A 1 71 ? 15.221 -14.815 6.981 0.35 14.39 68 HIS A O 1
ATOM 611 N N A ARG A 1 73 ? 17.069 -14.625 9.309 0.53 23.49 70 ARG A N 1
ATOM 612 N N B ARG A 1 73 ? 17.076 -14.629 9.317 0.47 23.83 70 ARG A N 1
ATOM 613 C CA A ARG A 1 73 ? 16.960 -14.928 10.736 0.53 25.33 70 ARG A CA 1
ATOM 614 C CA B ARG A 1 73 ? 16.957 -14.965 10.736 0.47 25.81 70 ARG A CA 1
ATOM 615 C C A ARG A 1 73 ? 15.666 -15.654 11.110 0.53 24.77 70 ARG A C 1
ATOM 616 C C B ARG A 1 73 ? 15.683 -15.737 11.061 0.47 25.52 70 ARG A C 1
ATOM 617 O O A ARG A 1 73 ? 15.626 -16.374 12.101 0.53 23.84 70 ARG A O 1
ATOM 618 O O B ARG A 1 73 ? 15.669 -16.561 11.971 0.47 25.62 70 ARG A O 1
ATOM 633 N N . ARG A 1 74 ? 14.608 -15.465 10.329 1.00 25.94 71 ARG A N 1
ATOM 634 C CA . ARG A 1 74 ? 13.315 -16.087 10.650 1.00 27.13 71 ARG A CA 1
ATOM 635 C C . ARG A 1 74 ? 13.235 -17.569 10.288 1.00 27.27 71 ARG A C 1
ATOM 636 O O . ARG A 1 74 ? 13.890 -18.029 9.354 1.00 28.30 71 ARG A O 1
ATOM 644 N N A ARG A 1 75 ? 12.432 -18.314 11.040 0.43 28.31 72 ARG A N 1
ATOM 645 N N B ARG A 1 75 ? 12.436 -18.308 11.052 0.57 27.97 72 ARG A N 1
ATOM 646 C CA A ARG A 1 75 ? 12.389 -19.762 10.883 0.43 30.61 72 ARG A CA 1
ATOM 647 C CA B ARG A 1 75 ? 12.417 -19.764 10.964 0.57 30.18 72 ARG A CA 1
ATOM 648 C C A ARG A 1 75 ? 10.966 -20.287 10.921 0.43 29.26 72 ARG A C 1
ATOM 649 C C B ARG A 1 75 ? 10.997 -20.298 10.956 0.57 29.04 72 ARG A C 1
ATOM 650 O O A ARG A 1 75 ? 10.601 -21.188 10.161 0.43 28.92 72 ARG A O 1
ATOM 651 O O B ARG A 1 75 ? 10.662 -21.213 10.196 0.57 28.70 72 ARG A O 1
ATOM 666 N N . VAL A 1 76 ? 10.169 -19.727 11.823 1.00 28.63 73 VAL A N 1
ATOM 667 C CA . VAL A 1 76 ? 8.866 -20.281 12.122 1.00 27.90 73 VAL A CA 1
ATOM 668 C C . VAL A 1 76 ? 7.752 -19.306 11.818 1.00 25.59 73 VAL A C 1
ATOM 669 O O . VAL A 1 76 ? 6.713 -19.689 11.288 1.00 26.28 73 VAL A O 1
ATOM 673 N N . ASN A 1 77 ? 7.965 -18.041 12.169 1.00 23.32 74 ASN A N 1
ATOM 674 C CA . ASN A 1 77 ? 6.935 -17.035 11.988 1.00 22.27 74 ASN A CA 1
ATOM 675 C C . ASN A 1 77 ? 7.302 -16.181 10.800 1.00 15.33 74 ASN A C 1
ATOM 676 O O . ASN A 1 77 ? 8.361 -15.554 10.801 1.00 15.97 74 ASN A O 1
ATOM 681 N N . PRO A 1 78 ? 6.445 -16.149 9.764 1.00 14.00 75 PRO A N 1
ATOM 682 C CA . PRO A 1 78 ? 6.895 -15.389 8.599 1.00 13.60 75 PRO A CA 1
ATOM 683 C C . PRO A 1 78 ? 6.968 -13.909 8.914 1.00 11.60 75 PRO A C 1
ATOM 684 O O . PRO A 1 78 ? 6.277 -13.417 9.821 1.00 12.12 75 PRO A O 1
ATOM 688 N N . PRO A 1 79 ? 7.809 -13.184 8.175 1.00 10.95 76 PRO A N 1
ATOM 689 C CA . PRO A 1 79 ? 7.941 -11.752 8.442 1.00 10.99 76 PRO A CA 1
ATOM 690 C C . PRO A 1 79 ? 6.605 -11.030 8.251 1.00 8.65 76 PRO A C 1
ATOM 691 O O . PRO A 1 79 ? 5.984 -11.224 7.204 1.00 8.26 76 PRO A O 1
ATOM 695 N N . PRO A 1 80 ? 6.183 -10.188 9.221 1.00 8.10 77 PRO A N 1
ATOM 696 C CA . PRO A 1 80 ? 4.966 -9.388 9.007 1.00 8.50 77 PRO A CA 1
ATOM 697 C C . PRO A 1 80 ? 5.163 -8.263 7.999 1.00 7.43 77 PRO A C 1
ATOM 698 O O . PRO A 1 80 ? 4.193 -7.669 7.545 1.00 8.83 77 PRO A O 1
ATOM 702 N N . GLU A 1 81 ? 6.403 -7.953 7.657 1.00 6.39 78 GLU A N 1
ATOM 703 C CA . GLU A 1 81 ? 6.673 -6.905 6.679 1.00 6.97 78 GLU A CA 1
ATOM 704 C C . GLU A 1 81 ? 8.057 -7.168 6.118 1.00 6.34 78 GLU A C 1
ATOM 705 O O . GLU A 1 81 ? 8.863 -7.902 6.720 1.00 7.86 78 GLU A O 1
ATOM 711 N N . THR A 1 82 ? 8.315 -6.591 4.951 1.00 6.6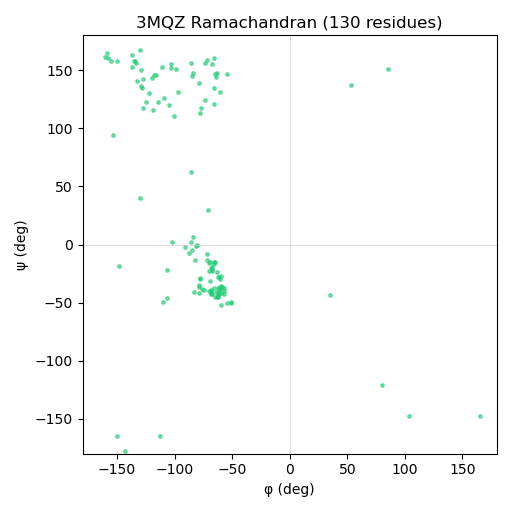2 79 THR A N 1
ATOM 712 C CA . THR A 1 82 ? 9.655 -6.609 4.384 1.00 5.59 79 THR A CA 1
ATOM 713 C C . THR A 1 82 ? 9.994 -5.167 3.979 1.00 5.90 79 THR A C 1
ATOM 714 O O . THR A 1 82 ? 9.107 -4.294 3.997 1.00 6.96 79 THR A O 1
ATOM 718 N N . TRP A 1 83 ? 11.257 -4.888 3.672 1.00 5.84 80 TRP A N 1
ATOM 719 C CA . TRP A 1 83 ? 11.676 -3.511 3.518 1.00 5.05 80 TRP A CA 1
ATOM 720 C C . TRP A 1 83 ? 12.959 -3.367 2.747 1.00 5.26 80 TRP A C 1
ATOM 721 O O . TRP A 1 83 ? 13.736 -4.331 2.612 1.00 5.45 80 TRP A O 1
ATOM 732 N N . LEU A 1 84 ? 13.173 -2.147 2.246 1.00 5.24 81 LEU A N 1
ATOM 733 C CA . LEU A 1 84 ? 14.492 -1.674 1.880 1.00 4.57 81 LEU A CA 1
ATOM 734 C C . LEU A 1 84 ? 14.960 -0.727 2.985 1.00 5.17 81 LEU A C 1
ATOM 735 O O . LEU A 1 84 ? 14.144 -0.136 3.696 1.00 5.82 81 LEU A O 1
ATOM 740 N N . ALA A 1 85 ? 16.271 -0.596 3.117 1.00 4.32 82 ALA A N 1
ATOM 741 C CA . ALA A 1 85 ? 16.865 0.333 4.070 1.00 5.00 82 ALA A CA 1
ATOM 742 C C . ALA A 1 85 ? 17.859 1.225 3.331 1.00 5.86 82 ALA A C 1
ATOM 743 O O . ALA A 1 85 ? 18.567 0.757 2.446 1.00 8.67 82 ALA A O 1
ATOM 745 N N . LEU A 1 86 ? 17.913 2.495 3.708 1.00 6.01 83 LEU A N 1
ATOM 746 C CA . LEU A 1 86 ? 18.873 3.446 3.192 1.00 5.95 83 LEU A CA 1
ATOM 747 C C . LEU A 1 86 ? 19.688 3.923 4.378 1.00 6.49 83 LEU A C 1
ATOM 748 O O . LEU A 1 86 ? 19.139 4.503 5.324 1.00 6.87 83 LEU A O 1
ATOM 753 N N . GLY A 1 87 ? 20.985 3.623 4.377 1.00 6.61 84 GLY A N 1
ATOM 754 C CA . GLY A 1 87 ? 21.815 3.905 5.526 1.00 7.26 84 GLY A CA 1
ATOM 755 C C . GLY A 1 87 ? 23.203 4.360 5.132 1.00 7.06 84 GLY A C 1
ATOM 756 O O . GLY A 1 87 ? 23.532 4.480 3.950 1.00 7.84 84 GLY A O 1
ATOM 757 N N . PRO A 1 88 ? 24.058 4.595 6.126 1.00 7.15 85 PRO A N 1
ATOM 758 C CA . PRO A 1 88 ? 25.319 5.319 5.850 1.00 8.96 85 PRO A CA 1
ATOM 759 C C . PRO A 1 88 ? 26.495 4.420 5.496 1.00 9.63 85 PRO A C 1
ATOM 760 O O . PRO A 1 88 ? 27.574 4.945 5.212 1.00 11.81 85 PRO A O 1
ATOM 764 N N . GLU A 1 89 ? 26.302 3.110 5.504 1.00 9.56 86 GLU A N 1
ATOM 765 C CA . GLU A 1 89 ? 27.361 2.166 5.195 1.00 10.97 86 GLU A CA 1
ATOM 766 C C . GLU A 1 89 ? 27.029 1.345 3.952 1.00 10.41 86 GLU A C 1
ATOM 767 O O . GLU A 1 89 ? 25.871 0.983 3.713 1.00 11.38 86 GLU A O 1
ATOM 773 N N . LYS A 1 90 ? 28.045 0.997 3.180 1.00 10.88 87 LYS A N 1
ATOM 774 C CA . LYS A 1 90 ? 27.812 0.325 1.912 1.00 13.26 87 LYS A CA 1
ATOM 775 C C . LYS A 1 90 ? 27.315 -1.099 2.134 1.00 11.49 87 LYS A C 1
ATOM 776 O O . LYS A 1 90 ? 26.441 -1.587 1.417 1.00 13.88 87 LYS A O 1
ATOM 782 N N . ARG A 1 91 ? 27.880 -1.792 3.113 1.00 10.71 88 ARG A N 1
ATOM 783 C CA . ARG A 1 91 ? 27.430 -3.148 3.396 1.00 12.57 88 ARG A CA 1
ATOM 784 C C . ARG A 1 91 ? 26.972 -3.197 4.837 1.00 15.48 88 ARG A C 1
ATOM 785 O O . ARG A 1 91 ? 27.675 -2.729 5.740 1.00 16.97 88 ARG A O 1
ATOM 793 N N . GLY A 1 92 ? 25.779 -3.732 5.046 1.00 15.55 89 GLY A N 1
ATOM 794 C CA . GLY A 1 92 ? 25.204 -3.799 6.374 1.00 14.98 89 GLY A CA 1
ATOM 795 C C . GLY A 1 92 ? 24.470 -2.524 6.738 1.00 11.54 89 GLY A C 1
ATOM 796 O O . GLY A 1 92 ? 24.795 -1.438 6.269 1.00 13.23 89 GLY A O 1
ATOM 797 N N . TYR A 1 93 ? 23.464 -2.650 7.585 1.00 8.83 90 TYR A N 1
ATOM 798 C CA . TYR A 1 93 ? 22.723 -1.469 7.991 1.00 8.56 90 TYR A CA 1
ATOM 799 C C . TYR A 1 93 ? 22.173 -1.554 9.414 1.00 7.46 90 TYR A C 1
ATOM 800 O O . TYR A 1 93 ? 21.826 -0.524 9.993 1.00 8.03 90 TYR A O 1
ATOM 809 N N . LYS A 1 94 ? 22.078 -2.755 9.992 1.00 8.19 91 LYS A N 1
ATOM 810 C CA . LYS A 1 94 ? 21.396 -2.862 11.279 1.00 8.75 91 LYS A CA 1
ATOM 811 C C . LYS A 1 94 ? 22.106 -2.177 12.451 1.00 9.50 91 LYS A C 1
ATOM 812 O O . LYS A 1 94 ? 21.483 -1.862 13.470 1.00 10.83 91 LYS A O 1
ATOM 818 N N . SER A 1 95 ? 23.409 -1.965 12.322 1.00 9.76 92 SER A N 1
ATOM 819 C CA . SER A 1 95 ? 24.166 -1.322 13.396 1.00 10.72 92 SER A CA 1
ATOM 820 C C . SER A 1 95 ? 24.151 0.205 13.362 1.00 10.26 92 SER A C 1
ATOM 821 O O . SER A 1 95 ? 24.812 0.837 14.198 1.00 11.27 92 SER A O 1
ATOM 824 N N . TYR A 1 96 ? 23.426 0.797 12.415 1.00 8.66 93 TYR A N 1
ATOM 825 C CA . TYR A 1 96 ? 23.412 2.246 12.279 1.00 8.68 93 TYR A CA 1
ATOM 826 C C . TYR A 1 96 ? 21.992 2.735 12.040 1.00 7.35 93 TYR A C 1
ATOM 827 O O . TYR A 1 96 ? 21.109 1.968 11.649 1.00 7.98 93 TYR A O 1
ATOM 836 N N . ALA A 1 97 ? 21.770 4.023 12.235 1.00 7.59 94 ALA A N 1
ATOM 837 C CA . ALA A 1 97 ? 20.514 4.628 11.820 1.00 7.17 94 ALA A CA 1
ATOM 838 C C . ALA A 1 97 ? 20.247 4.355 10.343 1.00 6.56 94 ALA A C 1
ATOM 839 O O . ALA A 1 97 ? 21.172 4.285 9.531 1.00 7.02 94 ALA A O 1
ATOM 841 N N . HIS A 1 98 ? 18.979 4.208 9.983 1.00 6.32 95 HIS A N 1
ATOM 842 C CA . HIS A 1 98 ? 18.620 4.099 8.575 1.00 6.20 95 HIS A CA 1
ATOM 843 C C . HIS A 1 98 ? 17.187 4.539 8.396 1.00 5.99 95 HIS A C 1
ATOM 844 O O . HIS A 1 98 ? 16.393 4.519 9.351 1.00 6.33 95 HIS A O 1
ATOM 851 N N . SER A 1 99 ? 16.850 4.928 7.167 1.00 6.05 96 SER A N 1
ATOM 852 C CA . SER A 1 99 ? 15.458 5.074 6.794 1.00 6.33 96 SER A CA 1
ATOM 853 C C . SER A 1 99 ? 15.056 3.812 6.044 1.00 6.88 96 SER A C 1
ATOM 854 O O . SER A 1 99 ? 15.880 3.144 5.440 1.00 10.80 96 SER A O 1
ATOM 857 N N . GLY A 1 100 ? 13.796 3.444 6.119 1.00 6.78 97 GLY A N 1
ATOM 858 C CA . GLY A 1 100 ? 13.314 2.289 5.394 1.00 7.98 97 GLY A CA 1
ATOM 859 C C . GLY A 1 100 ? 11.973 2.549 4.744 1.00 6.23 97 GLY A C 1
ATOM 860 O O . GLY A 1 100 ? 11.179 3.369 5.224 1.00 6.83 97 GLY A O 1
ATOM 861 N N . VAL A 1 101 ? 11.722 1.825 3.656 1.00 5.67 98 VAL A N 1
ATOM 862 C CA . VAL A 1 101 ? 10.405 1.774 3.034 1.00 5.34 98 VAL A CA 1
ATOM 863 C C . VAL A 1 101 ? 9.945 0.347 3.203 1.00 5.05 98 VAL A C 1
ATOM 864 O O . VAL A 1 101 ? 10.642 -0.594 2.786 1.00 5.44 98 VAL A O 1
ATOM 868 N N . PHE A 1 102 ? 8.789 0.203 3.846 1.00 5.19 99 PHE A N 1
ATOM 869 C CA . PHE A 1 102 ? 8.274 -1.085 4.307 1.00 5.98 99 PHE A CA 1
ATOM 870 C C . PHE A 1 102 ? 6.970 -1.415 3.590 1.00 5.41 99 PHE A C 1
ATOM 871 O O . PHE A 1 102 ? 6.159 -0.521 3.318 1.00 6.27 99 PHE A O 1
ATOM 879 N N . ILE A 1 103 ? 6.756 -2.701 3.338 1.00 5.80 100 ILE A N 1
ATOM 880 C CA . ILE A 1 103 ? 5.465 -3.204 2.878 1.00 5.77 100 ILE A CA 1
ATOM 881 C C . ILE A 1 103 ? 5.048 -4.357 3.771 1.00 5.37 100 ILE A C 1
ATOM 882 O O . ILE A 1 103 ? 5.845 -5.240 4.087 1.00 6.38 100 ILE A O 1
ATOM 887 N N . GLY A 1 104 ? 3.787 -4.340 4.181 1.00 5.87 101 GLY A N 1
ATOM 888 C CA . GLY A 1 104 ? 3.169 -5.453 4.886 1.00 6.28 101 GLY A CA 1
ATOM 889 C C . GLY A 1 104 ? 1.689 -5.472 4.556 1.00 6.51 101 GLY A C 1
ATOM 890 O O . GLY A 1 104 ? 1.235 -4.803 3.614 1.00 6.96 101 GLY A O 1
ATOM 891 N N . GLY A 1 105 ? 0.916 -6.212 5.345 1.00 6.75 102 GLY A N 1
ATOM 892 C CA . GLY A 1 105 ? -0.512 -6.333 5.096 1.00 8.15 102 GLY A CA 1
ATOM 893 C C . GLY A 1 105 ? -1.244 -5.013 5.210 1.00 8.95 102 GLY A C 1
ATOM 894 O O . GLY A 1 105 ? -2.303 -4.844 4.598 1.00 9.80 102 GLY A O 1
ATOM 895 N N . ARG A 1 106 ? -0.683 -4.064 5.958 1.00 8.79 103 ARG A N 1
ATOM 896 C CA . ARG A 1 106 ? -1.306 -2.752 6.176 1.00 9.82 103 ARG A CA 1
ATOM 897 C C . ARG A 1 106 ? -0.969 -1.782 5.034 1.00 8.77 103 ARG A C 1
ATOM 898 O O . ARG A 1 106 ? -1.432 -0.637 5.010 1.00 13.40 103 ARG A O 1
ATOM 906 N N . GLY A 1 107 ? -0.124 -2.206 4.099 1.00 7.62 104 GLY A N 1
ATOM 907 C CA . GLY A 1 107 ? 0.329 -1.313 3.043 1.00 8.22 104 GLY A CA 1
ATOM 908 C C . GLY A 1 107 ? 1.750 -0.824 3.285 1.00 6.41 104 GLY A C 1
ATOM 909 O O . GLY A 1 107 ? 2.612 -1.571 3.798 1.00 7.02 104 GLY A O 1
ATOM 910 N N . LEU A 1 108 ? 2.026 0.406 2.854 1.00 6.48 105 LEU A N 1
ATOM 911 C CA . LEU A 1 108 ? 3.373 0.955 2.836 1.00 6.16 105 LEU A CA 1
ATOM 912 C C . LEU A 1 108 ? 3.609 1.936 3.972 1.00 5.65 105 LEU A C 1
ATOM 913 O O . LEU A 1 108 ? 2.703 2.656 4.411 1.00 6.58 105 LEU A O 1
ATOM 918 N N . SER A 1 109 ? 4.863 2.024 4.387 1.00 5.46 106 SER A N 1
ATOM 919 C CA . SER A 1 109 ? 5.260 3.011 5.374 1.00 5.73 106 SER A CA 1
ATOM 920 C C . SER A 1 109 ? 6.708 3.406 5.152 1.00 5.08 106 SER A C 1
ATOM 921 O O . SER A 1 109 ? 7.473 2.667 4.526 1.00 6.19 106 SER A O 1
ATOM 924 N N . VAL A 1 110 ? 7.068 4.582 5.654 1.00 5.49 107 VAL A N 1
ATOM 925 C CA . VAL A 1 110 ? 8.417 5.115 5.536 1.00 5.96 107 VAL A CA 1
ATOM 926 C C . VAL A 1 110 ? 8.851 5.490 6.935 1.00 5.29 107 VAL A C 1
ATOM 927 O O . VAL A 1 110 ? 8.217 6.339 7.562 1.00 6.47 107 VAL A O 1
ATOM 931 N N . ARG A 1 111 ? 9.902 4.844 7.439 1.00 5.93 108 ARG A N 1
ATOM 932 C CA . ARG A 1 111 ? 10.264 4.966 8.851 1.00 5.87 108 ARG A CA 1
ATOM 933 C C . ARG A 1 111 ? 11.749 5.200 9.042 1.00 5.86 108 ARG A C 1
ATOM 934 O O . ARG A 1 111 ? 12.560 4.915 8.165 1.00 8.58 108 ARG A O 1
ATOM 942 N N . PHE A 1 112 ? 12.073 5.754 10.195 1.00 5.88 109 PHE A N 1
ATOM 943 C CA . PHE A 1 112 ? 13.430 6.008 10.649 1.00 5.78 109 PHE A CA 1
ATOM 944 C C . PHE A 1 112 ? 13.692 5.018 11.788 1.00 5.61 109 PHE A C 1
ATOM 945 O O . PHE A 1 112 ? 12.893 4.931 12.733 1.00 6.52 109 PHE A O 1
ATOM 953 N N . ILE A 1 113 ? 14.777 4.250 11.669 1.00 5.62 110 ILE A N 1
ATOM 954 C CA . ILE A 1 113 ? 15.017 3.090 12.513 1.00 6.18 110 ILE A CA 1
ATOM 955 C C . ILE A 1 113 ? 16.385 3.129 13.198 1.00 5.95 110 ILE A C 1
ATOM 956 O O . ILE A 1 113 ? 17.401 3.400 12.540 1.00 7.08 110 ILE A O 1
ATOM 961 N N A LEU A 1 114 ? 16.386 2.866 14.509 0.60 6.40 111 LEU A N 1
ATOM 962 N N B LEU A 1 114 ? 16.415 2.838 14.503 0.40 6.36 111 LEU A N 1
ATOM 963 C CA A LEU A 1 114 ? 17.590 2.447 15.230 0.60 7.34 111 LEU A CA 1
ATOM 964 C CA B LEU A 1 114 ? 17.651 2.415 15.180 0.40 7.07 111 LEU A CA 1
ATOM 965 C C A LEU A 1 114 ? 17.248 1.151 15.943 0.60 7.85 111 LEU A C 1
ATOM 966 C C B LEU A 1 114 ? 17.375 1.135 15.959 0.40 8.12 111 LEU A C 1
ATOM 967 O O A LEU A 1 114 ? 16.404 1.126 16.847 0.60 7.84 111 LEU A O 1
ATOM 968 O O B LEU A 1 114 ? 16.697 1.156 16.989 0.40 8.95 111 LEU A O 1
ATOM 977 N N A LYS A 1 115 ? 17.876 0.068 15.514 0.60 8.01 112 LYS A N 1
ATOM 978 N N B LYS A 1 115 ? 17.890 0.022 15.451 0.40 8.55 112 LYS A N 1
ATOM 979 C CA A LYS A 1 115 ? 17.663 -1.230 16.132 0.60 8.81 112 LYS A CA 1
ATOM 980 C CA B LYS A 1 115 ? 17.733 -1.272 16.102 0.40 9.45 112 LYS A CA 1
ATOM 981 C C A LYS A 1 115 ? 18.467 -1.372 17.423 0.60 9.56 112 LYS A C 1
ATOM 982 C C B LYS A 1 115 ? 18.408 -1.311 17.466 0.40 10.08 112 LYS A C 1
ATOM 983 O O A LYS A 1 115 ? 19.430 -0.645 17.673 0.60 7.94 112 LYS A O 1
ATOM 984 O O B LYS A 1 115 ? 19.233 -0.460 17.799 0.40 10.39 112 LYS A O 1
ATOM 995 N N . ASP A 1 116 ? 18.077 -2.331 18.247 1.00 11.65 113 ASP A N 1
ATOM 996 C CA . ASP A 1 116 ? 18.802 -2.584 19.479 1.00 13.71 113 ASP A CA 1
ATOM 997 C C . ASP A 1 116 ? 20.302 -2.761 19.230 1.00 13.56 113 ASP A C 1
ATOM 998 O O . ASP A 1 116 ? 21.122 -2.336 20.041 1.00 15.43 113 ASP A O 1
ATOM 1003 N N A GLU A 1 117 ? 20.683 -3.360 18.110 0.57 14.26 114 GLU A N 1
ATOM 1004 N N B GLU A 1 117 ? 20.639 -3.362 18.088 0.43 13.90 114 GLU A N 1
ATOM 1005 C CA A GLU A 1 117 ? 22.111 -3.585 17.898 0.57 14.85 114 GLU A CA 1
ATOM 1006 C CA B GLU A 1 117 ? 22.031 -3.588 17.686 0.43 14.42 114 GLU A CA 1
ATOM 1007 C C A GLU A 1 117 ? 22.894 -2.337 17.437 0.57 14.22 114 GLU A C 1
ATOM 1008 C C B GLU A 1 117 ? 22.857 -2.311 17.583 0.43 13.98 114 GLU A C 1
ATOM 1009 O O A GLU A 1 117 ? 24.121 -2.381 17.319 0.57 14.80 114 GLU A O 1
ATOM 1010 O O B GLU A 1 117 ? 24.068 -2.318 17.816 0.43 14.04 114 GLU A O 1
ATOM 1021 N N . ALA A 1 118 ? 22.195 -1.225 17.210 1.00 12.48 115 ALA A N 1
ATOM 1022 C CA . ALA A 1 118 ? 22.873 0.043 16.925 1.00 10.90 115 ALA A CA 1
ATOM 1023 C C . ALA A 1 118 ? 23.182 0.787 18.230 1.00 10.43 115 ALA A C 1
ATOM 1024 O O . ALA A 1 118 ? 22.688 1.882 18.472 1.00 11.09 115 ALA A O 1
ATOM 1026 N N . ILE A 1 119 ? 24.019 0.176 19.064 1.00 13.34 116 ILE A N 1
ATOM 1027 C CA . ILE A 1 119 ? 24.244 0.651 20.421 1.00 13.19 116 ILE A CA 1
ATOM 1028 C C . ILE A 1 119 ? 24.787 2.081 20.461 1.00 11.97 116 ILE A C 1
ATOM 1029 O O . ILE A 1 119 ? 24.251 2.963 21.165 1.00 12.31 116 ILE A O 1
ATOM 1034 N N . GLU A 1 120 ? 25.852 2.327 19.710 1.00 13.04 117 GLU A N 1
ATOM 1035 C CA . GLU A 1 120 ? 26.486 3.637 19.748 1.00 13.53 117 GLU A CA 1
ATOM 1036 C C . GLU A 1 120 ? 25.597 4.711 19.135 1.00 11.50 117 GLU A C 1
ATOM 1037 O O . GLU A 1 120 ? 25.507 5.804 19.670 1.00 12.26 117 GLU A O 1
ATOM 1043 N N . GLU A 1 121 ? 24.931 4.413 18.023 1.00 11.26 118 GLU A N 1
ATOM 1044 C CA . GLU A 1 121 ? 24.080 5.434 17.411 1.00 10.18 118 GLU A CA 1
ATOM 1045 C C . GLU A 1 121 ? 22.842 5.721 18.268 1.00 9.52 118 GLU A C 1
ATOM 1046 O O . GLU A 1 121 ? 22.344 6.844 18.287 1.00 10.29 118 GLU A O 1
ATOM 1052 N N . ARG A 1 122 ? 22.345 4.715 18.991 1.00 9.14 119 ARG A N 1
ATOM 1053 C CA . ARG A 1 122 ? 21.267 4.961 19.957 1.00 9.19 119 ARG A CA 1
ATOM 1054 C C . ARG A 1 122 ? 21.725 5.857 21.096 1.00 9.38 119 ARG A C 1
ATOM 1055 O O . ARG A 1 122 ? 20.984 6.737 21.539 1.00 11.31 119 ARG A O 1
ATOM 1063 N N A LYS A 1 123 ? 22.947 5.653 21.571 0.48 10.96 120 LYS A N 1
ATOM 1064 N N B LYS A 1 123 ? 22.949 5.644 21.567 0.52 10.89 120 LYS A N 1
ATOM 1065 C CA A LYS A 1 123 ? 23.490 6.552 22.581 0.48 12.14 120 LYS A CA 1
ATOM 1066 C CA B LYS A 1 123 ? 23.522 6.527 22.576 0.52 11.95 120 LYS A CA 1
ATOM 1067 C C A LYS A 1 123 ? 23.563 7.978 22.039 0.48 11.31 120 LYS A C 1
ATOM 1068 C C B LYS A 1 123 ? 23.597 7.964 22.052 0.52 11.45 120 LYS A C 1
ATOM 1069 O O A LYS A 1 123 ? 23.182 8.935 22.716 0.48 12.64 120 LYS A O 1
ATOM 1070 O O B LYS A 1 123 ? 23.244 8.913 22.754 0.52 13.03 120 LYS A O 1
ATOM 1081 N N . ASN A 1 124 ? 24.056 8.118 20.814 1.00 10.83 121 ASN A N 1
ATOM 1082 C CA . ASN A 1 124 ? 24.184 9.448 20.212 1.00 11.68 121 ASN A CA 1
ATOM 1083 C C . ASN A 1 124 ? 22.821 10.125 20.035 1.00 11.70 121 ASN A C 1
ATOM 1084 O O . ASN A 1 124 ? 22.634 11.268 20.454 1.00 11.82 121 ASN A O 1
ATOM 1089 N N . LEU A 1 125 ? 21.870 9.429 19.409 1.00 9.34 122 LEU A N 1
ATOM 1090 C CA . LEU A 1 125 ? 20.575 10.047 19.165 1.00 9.57 122 LEU A CA 1
ATOM 1091 C C . LEU A 1 125 ? 19.820 10.260 20.487 1.00 9.69 122 LEU A C 1
ATOM 1092 O O . LEU A 1 125 ? 19.141 11.279 20.670 1.00 11.03 122 LEU A O 1
ATOM 1097 N N . GLY A 1 126 ? 19.919 9.292 21.398 1.00 10.43 123 GLY A N 1
ATOM 1098 C CA . GLY A 1 126 ? 19.271 9.408 22.694 1.00 12.05 123 GLY A CA 1
ATOM 1099 C C . GLY A 1 126 ? 19.771 10.630 23.459 1.00 12.33 123 GLY A C 1
ATOM 1100 O O . GLY A 1 126 ? 18.983 11.335 24.091 1.00 13.31 123 GLY A O 1
ATOM 1101 N N A ARG A 1 127 ? 21.079 10.871 23.411 0.46 13.38 124 ARG A N 1
ATOM 1102 N N B ARG A 1 127 ? 21.075 10.891 23.402 0.54 12.91 124 ARG A N 1
ATOM 1103 C CA A ARG A 1 127 ? 21.652 12.066 24.025 0.46 14.97 124 ARG A CA 1
ATOM 1104 C CA B ARG A 1 127 ? 21.650 12.067 24.063 0.54 14.27 124 ARG A CA 1
ATOM 1105 C C A ARG A 1 127 ? 21.045 13.315 23.415 0.46 13.68 124 ARG A C 1
ATOM 1106 C C B ARG A 1 127 ? 21.160 13.364 23.416 0.54 13.08 124 ARG A C 1
ATOM 1107 O O A ARG A 1 127 ? 20.569 14.202 24.123 0.46 14.20 124 ARG A O 1
ATOM 1108 O O B ARG A 1 127 ? 20.865 14.332 24.110 0.54 13.82 124 ARG A O 1
ATOM 1123 N N . TRP A 1 128 ? 21.056 13.379 22.089 1.00 12.29 125 TRP A N 1
ATOM 1124 C CA . TRP A 1 128 ? 20.498 14.539 21.407 1.00 12.36 125 TRP A CA 1
ATOM 1125 C C . TRP A 1 128 ? 19.038 14.765 21.804 1.00 12.28 125 TRP A C 1
ATOM 1126 O O . TRP A 1 128 ? 18.642 15.886 22.127 1.00 13.69 125 TRP A O 1
ATOM 1153 N N A SER A 1 130 ? 17.472 13.809 24.447 0.63 12.96 127 SER A N 1
ATOM 1154 N N B SER A 1 130 ? 17.473 13.875 24.474 0.37 14.01 127 SER A N 1
ATOM 1155 C CA A SER A 1 130 ? 17.406 14.217 25.840 0.63 14.73 127 SER A CA 1
ATOM 1156 C CA B SER A 1 130 ? 17.327 14.257 25.872 0.37 15.18 127 SER A CA 1
ATOM 1157 C C A SER A 1 130 ? 17.710 15.698 25.996 0.63 14.77 127 SER A C 1
ATOM 1158 C C B SER A 1 130 ? 17.844 15.669 26.133 0.37 14.05 127 SER A C 1
ATOM 1159 O O A SER A 1 130 ? 17.047 16.402 26.766 0.63 17.10 127 SER A O 1
ATOM 1160 O O B SER A 1 130 ? 17.460 16.303 27.117 0.37 15.25 127 SER A O 1
ATOM 1165 N N . ARG A 1 131 ? 18.710 16.166 25.254 1.00 14.03 128 ARG A N 1
ATOM 1166 C CA . ARG A 1 131 ? 19.213 17.534 25.395 1.00 15.13 128 ARG A CA 1
ATOM 1167 C C . ARG A 1 131 ? 18.410 18.517 24.544 1.00 14.40 128 ARG A C 1
ATOM 1168 O O . ARG A 1 131 ? 18.471 19.729 24.770 1.00 15.89 128 ARG A O 1
ATOM 1176 N N . SER A 1 132 ? 17.633 17.997 23.599 1.00 14.94 129 SER A N 1
ATOM 1177 C CA . SER A 1 132 ? 16.966 18.824 22.597 1.00 15.23 129 SER A CA 1
ATOM 1178 C C . SER A 1 132 ? 15.472 18.531 22.448 1.00 14.41 129 SER A C 1
ATOM 1179 O O . SER A 1 132 ? 14.938 18.531 21.331 1.00 14.16 129 SER A O 1
ATOM 1182 N N . GLY A 1 133 ? 14.790 18.300 23.569 1.00 15.28 130 GLY A N 1
ATOM 1183 C CA . GLY A 1 133 ? 13.364 17.997 23.547 1.00 16.87 130 GLY A CA 1
ATOM 1184 C C . GLY A 1 133 ? 12.540 18.988 22.741 1.00 17.17 130 GLY A C 1
ATOM 1185 O O . GLY A 1 133 ? 11.731 18.601 21.896 1.00 16.63 130 GLY A O 1
ATOM 1186 N N . PRO A 1 134 ? 12.732 20.284 22.996 1.00 17.33 131 PRO A N 1
ATOM 1187 C CA . PRO A 1 134 ? 11.960 21.288 22.260 1.00 17.98 131 PRO A CA 1
ATOM 1188 C C . PRO A 1 134 ? 12.207 21.232 20.751 1.00 15.94 131 PRO A C 1
ATOM 1189 O O . PRO A 1 134 ? 11.266 21.387 19.979 1.00 15.94 131 PRO A O 1
ATOM 1193 N N . ALA A 1 135 ? 13.445 20.996 20.330 1.00 15.06 132 ALA A N 1
ATOM 1194 C CA . ALA A 1 135 ? 13.718 20.871 18.897 1.00 13.38 132 ALA A CA 1
ATOM 1195 C C . ALA A 1 135 ? 13.037 19.629 18.317 1.00 12.37 132 ALA A C 1
ATOM 1196 O O . ALA A 1 135 ? 12.525 19.650 17.184 1.00 14.05 132 ALA A O 1
ATOM 1198 N N . PHE A 1 136 ? 13.006 18.542 19.081 1.00 11.52 133 PHE A N 1
ATOM 1199 C CA . PHE A 1 136 ? 12.304 17.348 18.623 1.00 11.40 133 PHE A CA 1
ATOM 1200 C C . PHE A 1 136 ? 10.815 17.629 18.472 1.00 11.17 133 PHE A C 1
ATOM 1201 O O . PHE A 1 136 ? 10.204 17.245 17.479 1.00 12.57 133 PHE A O 1
ATOM 1209 N N . GLU A 1 137 ? 10.228 18.299 19.454 1.00 12.93 134 GLU A N 1
ATOM 1210 C CA . GLU A 1 137 ? 8.805 18.633 19.382 1.00 15.15 134 GLU A CA 1
ATOM 1211 C C . GLU A 1 137 ? 8.469 19.545 18.189 1.00 16.10 134 GLU A C 1
ATOM 1212 O O . GLU A 1 137 ? 7.426 19.394 17.540 1.00 17.69 134 GLU A O 1
ATOM 1218 N N A GLN A 1 138 ? 9.347 20.500 17.910 0.59 15.50 135 GLN A N 1
ATOM 1219 N N B GLN A 1 138 ? 9.384 20.462 17.898 0.41 16.35 135 GLN A N 1
ATOM 1220 C CA A GLN A 1 138 ? 9.174 21.368 16.751 0.59 15.63 135 GLN A CA 1
ATOM 1221 C CA B GLN A 1 138 ? 9.265 21.398 16.784 0.41 17.24 135 GLN A CA 1
ATOM 1222 C C A GLN A 1 138 ? 9.178 20.526 15.480 0.59 13.60 135 GLN A C 1
ATOM 1223 C C B GLN A 1 138 ? 9.327 20.673 15.437 0.41 15.61 135 GLN A C 1
ATOM 1224 O O A GLN A 1 138 ? 8.294 20.657 14.623 0.59 13.69 135 GLN A O 1
ATOM 1225 O O B GLN A 1 138 ? 8.633 21.032 14.486 0.41 17.26 135 GLN A O 1
ATOM 1236 N N . TRP A 1 139 ? 10.175 19.654 15.369 1.00 13.48 136 TRP A N 1
ATOM 1237 C CA . TRP A 1 139 ? 10.283 18.800 14.202 1.00 13.10 136 TRP A CA 1
ATOM 1238 C C . TRP A 1 139 ? 9.026 17.917 14.042 1.00 12.77 136 TRP A C 1
ATOM 1239 O O . TRP A 1 139 ? 8.462 17.795 12.941 1.00 13.90 136 TRP A O 1
ATOM 1250 N N . LYS A 1 140 ? 8.585 17.312 15.145 1.00 12.62 137 LYS A N 1
ATOM 1251 C CA . LYS A 1 140 ? 7.393 16.463 15.136 1.00 13.92 137 LYS A CA 1
ATOM 1252 C C . LYS A 1 140 ? 6.167 17.229 14.625 1.00 14.01 137 LYS A C 1
ATOM 1253 O O . LYS A 1 140 ? 5.375 16.704 13.840 1.00 14.90 137 LYS A O 1
ATOM 1259 N N . LYS A 1 141 ? 6.004 18.473 15.067 1.00 16.09 138 LYS A N 1
ATOM 1260 C CA . LYS A 1 141 ? 4.880 19.277 14.624 1.00 18.46 138 LYS A CA 1
ATOM 1261 C C . LYS A 1 141 ? 4.939 19.489 13.119 1.00 17.98 138 LYS A C 1
ATOM 1262 O O . LYS A 1 141 ? 3.923 19.405 12.420 1.00 21.66 138 LYS A O 1
ATOM 1268 N N A LYS A 1 142 ? 6.138 19.748 12.623 0.63 16.25 139 LYS A N 1
ATOM 1269 N N B LYS A 1 142 ? 6.136 19.760 12.606 0.37 17.41 139 LYS A N 1
ATOM 1270 C CA A LYS A 1 142 ? 6.341 20.021 11.209 0.63 16.04 139 LYS A CA 1
ATOM 1271 C CA B LYS A 1 142 ? 6.316 20.018 11.175 0.37 17.68 139 LYS A CA 1
ATOM 1272 C C A LYS A 1 142 ? 6.031 18.831 10.295 0.63 16.78 139 LYS A C 1
ATOM 1273 C C B LYS A 1 142 ? 6.008 18.819 10.288 0.37 17.20 139 LYS A C 1
ATOM 1274 O O A LYS A 1 142 ? 5.440 18.996 9.220 0.63 18.16 139 LYS A O 1
ATOM 1275 O O B LYS A 1 142 ? 5.408 18.964 9.219 0.37 18.19 139 LYS A O 1
ATOM 1286 N N . VAL A 1 143 ? 6.428 17.636 10.723 1.00 15.58 140 VAL A N 1
ATOM 1287 C CA . VAL A 1 143 ? 6.263 16.440 9.890 1.00 15.69 140 VAL A CA 1
ATOM 1288 C C . VAL A 1 143 ? 4.874 15.811 9.93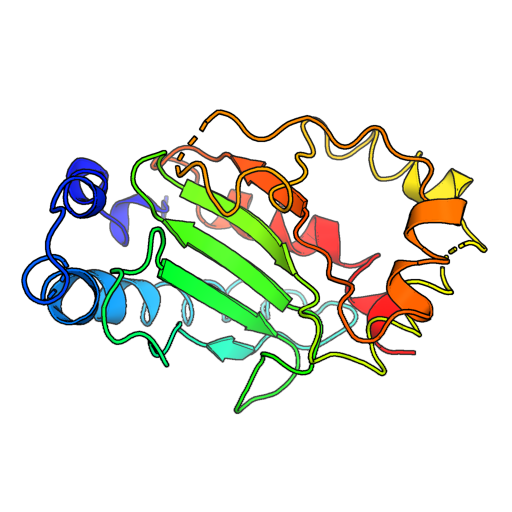4 1.00 17.34 140 VAL A C 1
ATOM 1289 O O . VAL A 1 143 ? 4.583 14.865 9.194 1.00 21.80 140 VAL A O 1
ATOM 1293 N N . GLY A 1 144 ? 4.012 16.316 10.801 1.00 17.24 141 GLY A N 1
ATOM 1294 C CA . GLY A 1 144 ? 2.635 15.853 10.787 1.00 19.34 141 GLY A CA 1
ATOM 1295 C C . GLY A 1 144 ? 2.433 14.519 11.488 1.00 20.86 141 GLY A C 1
ATOM 1296 O O . GLY A 1 144 ? 2.756 14.390 12.657 1.00 23.58 141 GLY A O 1
ATOM 1297 N N . ASP A 1 145 ? 1.933 13.517 10.770 1.00 17.65 142 ASP A N 1
ATOM 1298 C CA . ASP A 1 145 ? 1.325 12.357 11.394 1.00 14.09 142 ASP A CA 1
ATOM 1299 C C . ASP A 1 145 ? 2.364 11.287 11.751 1.00 11.43 142 ASP A C 1
ATOM 1300 O O . ASP A 1 145 ? 2.354 10.175 11.228 1.00 12.24 142 ASP A O 1
ATOM 1305 N N . LEU A 1 146 ? 3.286 11.648 12.633 1.00 10.65 143 LEU A N 1
ATOM 1306 C CA . LEU A 1 146 ? 4.369 10.769 13.025 1.00 9.03 143 LEU A CA 1
ATOM 1307 C C . LEU A 1 146 ? 3.834 9.667 13.930 1.00 8.94 143 LEU A C 1
ATOM 1308 O O . LEU A 1 146 ? 3.239 9.931 14.988 1.00 10.72 143 LEU A O 1
ATOM 1313 N N . ARG A 1 147 ? 4.077 8.424 13.527 1.00 7.54 144 ARG A N 1
ATOM 1314 C CA . ARG A 1 147 ? 3.639 7.261 14.278 1.00 8.40 144 ARG A CA 1
ATOM 1315 C C . ARG A 1 147 ? 4.801 6.512 14.885 1.00 7.98 144 ARG A C 1
ATOM 1316 O O . ARG A 1 147 ? 5.910 6.525 14.340 1.00 8.12 144 ARG A O 1
ATOM 1324 N N . ASP A 1 148 ? 4.521 5.821 15.986 1.00 8.27 145 ASP A N 1
ATOM 1325 C CA . ASP A 1 148 ? 5.480 4.925 16.626 1.00 8.97 145 ASP A CA 1
ATOM 1326 C C . ASP A 1 148 ? 5.115 3.509 16.210 1.00 9.20 145 ASP A C 1
ATOM 1327 O O . ASP A 1 148 ? 4.059 2.986 16.598 1.00 10.49 145 ASP A O 1
ATOM 1332 N N . PHE A 1 149 ? 5.969 2.904 15.388 1.00 8.79 146 PHE A N 1
ATOM 1333 C CA . PHE A 1 149 ? 5.733 1.537 14.937 1.00 10.53 146 PHE A CA 1
ATOM 1334 C C . PHE A 1 149 ? 6.199 0.497 15.958 1.00 12.79 146 PHE A C 1
ATOM 1335 O O . PHE A 1 149 ? 5.818 -0.670 15.869 1.00 17.08 146 PHE A O 1
ATOM 1343 N N . GLY A 1 150 ? 6.982 0.913 16.952 1.00 12.05 147 GLY A N 1
ATOM 1344 C CA . GLY A 1 150 ? 7.416 -0.026 17.980 1.00 15.84 147 GLY A CA 1
ATOM 1345 C C . GLY A 1 150 ? 6.293 -0.835 18.623 1.00 17.33 147 GLY A C 1
ATOM 1346 O O . GLY A 1 150 ? 6.369 -2.070 18.703 1.00 21.18 147 GLY A O 1
ATOM 1347 N N . PRO A 1 151 ? 5.228 -0.157 19.083 1.00 16.53 148 PRO A N 1
ATOM 1348 C CA . PRO A 1 151 ? 4.181 -0.880 19.821 1.00 19.82 148 PRO A CA 1
ATOM 1349 C C . PRO A 1 151 ? 3.328 -1.839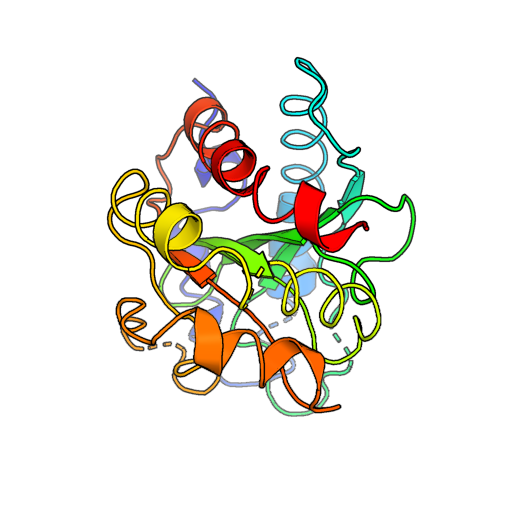 18.998 1.00 22.12 148 PRO A C 1
ATOM 1350 O O . PRO A 1 151 ? 2.635 -2.666 19.594 1.00 25.28 148 PRO A O 1
ATOM 1354 N N . VAL A 1 152 ? 3.353 -1.739 17.673 1.00 22.19 149 VAL A N 1
ATOM 1355 C CA . VAL A 1 152 ? 2.535 -2.629 16.849 1.00 24.47 149 VAL A CA 1
ATOM 1356 C C . VAL A 1 152 ? 3.384 -3.685 16.161 1.00 27.85 149 VAL A C 1
ATOM 1357 O O . VAL A 1 152 ? 2.927 -4.335 15.225 1.00 27.31 149 VAL A O 1
ATOM 1361 N N A HIS A 1 153 ? 4.613 -3.856 16.639 0.48 30.40 150 HIS A N 1
ATOM 1362 N N B HIS A 1 153 ? 4.618 -3.864 16.625 0.52 30.39 150 HIS A N 1
ATOM 1363 C CA A HIS A 1 153 ? 5.511 -4.873 16.107 0.48 34.30 150 HIS A CA 1
ATOM 1364 C CA B HIS A 1 153 ? 5.498 -4.867 16.030 0.52 34.32 150 HIS A CA 1
ATOM 1365 C C A HIS A 1 153 ? 4.810 -6.226 16.037 0.48 35.13 150 HIS A C 1
ATOM 1366 C C B HIS A 1 153 ? 4.894 -6.276 16.105 0.52 35.34 150 HIS A C 1
ATOM 1367 O O A HIS A 1 153 ? 5.064 -7.024 15.132 0.48 34.81 150 HIS A O 1
ATOM 1368 O O B HIS A 1 153 ? 5.301 -7.167 15.357 0.52 35.44 150 HIS A O 1
ATOM 1381 N N . ASP A 1 154 ? 3.918 -6.468 16.992 1.00 36.60 151 ASP A N 1
ATOM 1382 C CA . ASP A 1 154 ? 3.215 -7.752 17.104 1.00 39.28 151 ASP A CA 1
ATOM 1383 C C . ASP A 1 154 ? 1.767 -7.695 16.629 1.00 36.68 151 ASP A C 1
ATOM 1384 O O . ASP A 1 154 ? 1.001 -8.641 16.819 1.00 36.08 151 ASP A O 1
ATOM 1389 N N A ASP A 1 155 ? 1.389 -6.581 16.018 0.60 35.17 152 ASP A N 1
ATOM 1390 N N B ASP A 1 155 ? 1.396 -6.581 16.010 0.40 35.50 152 ASP A N 1
ATOM 1391 C CA A ASP A 1 155 ? 0.030 -6.405 15.529 0.60 34.57 152 ASP A CA 1
ATOM 1392 C CA B ASP A 1 155 ? 0.033 -6.382 15.541 0.40 34.90 152 ASP A CA 1
ATOM 1393 C C A ASP A 1 155 ? 0.069 -5.797 14.135 0.60 30.03 152 ASP A C 1
ATOM 1394 C C B ASP A 1 155 ? 0.069 -5.790 14.134 0.40 30.45 152 ASP A C 1
ATOM 1395 O O A ASP A 1 155 ? -0.116 -4.590 13.970 0.60 27.12 152 ASP A O 1
ATOM 1396 O O B ASP A 1 155 ? -0.121 -4.586 13.958 0.40 28.13 152 ASP A O 1
ATOM 1405 N N . PRO A 1 156 ? 0.324 -6.643 13.127 1.00 28.72 153 PRO A N 1
ATOM 1406 C CA . PRO A 1 156 ? 0.565 -6.207 11.740 1.00 27.00 153 PRO A CA 1
ATOM 1407 C C . PRO A 1 156 ? -0.536 -5.382 11.056 1.00 23.16 153 PRO A C 1
ATOM 1408 O O . PRO A 1 156 ? -0.192 -4.548 10.215 1.00 23.66 153 PRO A O 1
ATOM 1420 N N . ALA A 1 158 ? -2.753 -3.510 12.837 1.00 21.02 155 ALA A N 1
ATOM 1421 C CA . ALA A 1 158 ? -3.167 -2.450 13.763 1.00 21.39 155 ALA A CA 1
ATOM 1422 C C . ALA A 1 158 ? -2.587 -1.112 13.345 1.00 20.93 155 ALA A C 1
ATOM 1423 O O . ALA A 1 158 ? -1.425 -1.026 12.954 1.00 20.50 155 ALA A O 1
ATOM 1425 N N . ASP A 1 159 ? -3.402 -0.066 13.417 1.00 20.57 156 ASP A N 1
ATOM 1426 C CA . ASP A 1 159 ? -2.934 1.280 13.122 1.00 20.69 156 ASP A CA 1
ATOM 1427 C C . ASP A 1 159 ? -1.906 1.674 14.203 1.00 20.00 156 ASP A C 1
ATOM 1428 O O . ASP A 1 159 ? -2.240 1.677 15.381 1.00 20.93 156 ASP A O 1
ATOM 1433 N N . PRO A 1 160 ? -0.641 1.990 13.816 1.00 18.94 157 PRO A N 1
ATOM 1434 C CA . PRO A 1 160 ? 0.345 2.362 14.850 1.00 17.03 157 PRO A CA 1
ATOM 1435 C C . PRO A 1 160 ? -0.042 3.662 15.540 1.00 16.54 157 PRO A C 1
ATOM 1436 O O . PRO A 1 160 ? -0.626 4.537 14.901 1.00 16.91 157 PRO A O 1
ATOM 1440 N N . PRO A 1 161 ? 0.270 3.793 16.839 1.00 14.13 158 PRO A N 1
ATOM 1441 C CA . PRO A 1 161 ? -0.147 5.003 17.554 1.00 14.76 158 PRO A CA 1
ATOM 1442 C C . PRO A 1 161 ? 0.684 6.219 17.160 1.00 12.73 158 PRO A C 1
ATOM 1443 O O . PRO A 1 161 ? 1.812 6.079 16.697 1.00 12.42 158 PRO A O 1
ATOM 1447 N N . LYS A 1 162 ? 0.133 7.414 17.344 1.00 13.83 159 LYS A N 1
ATOM 1448 C CA . LYS A 1 162 ? 0.928 8.625 17.222 1.00 14.60 159 LYS A CA 1
ATOM 1449 C C . LYS A 1 162 ? 2.014 8.670 18.292 1.00 13.97 159 LYS A C 1
ATOM 1450 O O . LYS A 1 162 ? 1.796 8.229 19.422 1.00 16.87 159 LYS A O 1
ATOM 1456 N N . VAL A 1 163 ? 3.174 9.208 17.937 1.00 13.36 160 VAL A N 1
ATOM 1457 C CA . VAL A 1 163 ? 4.226 9.481 18.907 1.00 14.35 160 VAL A CA 1
ATOM 1458 C C . VAL A 1 163 ? 3.732 10.533 19.888 1.00 16.73 160 VAL A C 1
ATOM 1459 O O . VAL A 1 163 ? 3.428 11.659 19.498 1.00 16.63 160 VAL A O 1
ATOM 1463 N N A GLU A 1 164 ? 3.639 10.163 21.165 0.57 17.93 161 GLU A N 1
ATOM 1464 N N B GLU A 1 164 ? 3.650 10.161 21.164 0.43 18.24 161 GLU A N 1
ATOM 1465 C CA A GLU A 1 164 ? 3.190 11.090 22.200 0.57 19.53 161 GLU A CA 1
ATOM 1466 C CA B GLU A 1 164 ? 3.181 11.074 22.200 0.43 20.05 161 GLU A CA 1
ATOM 1467 C C A GLU A 1 164 ? 4.124 11.129 23.403 0.57 18.53 161 GLU A C 1
ATOM 1468 C C B GLU A 1 164 ? 4.072 11.064 23.440 0.43 18.75 161 GLU A C 1
ATOM 1469 O O A GLU A 1 164 ? 3.902 11.914 24.323 0.57 19.86 161 GLU A O 1
ATOM 1470 O O B GLU A 1 164 ? 3.778 11.757 24.413 0.43 19.43 161 GLU A O 1
ATOM 1481 N N . TRP A 1 165 ? 5.144 10.276 23.416 1.00 16.72 162 TRP A N 1
ATOM 1482 C CA . TRP A 1 165 ? 6.069 10.238 24.549 1.00 16.21 162 TRP A CA 1
ATOM 1483 C C . TRP A 1 165 ? 6.921 11.493 24.683 1.00 16.50 162 TRP A C 1
ATOM 1484 O O . TRP A 1 165 ? 7.073 12.260 23.738 1.00 17.73 162 TRP A O 1
ATOM 1495 N N . ASP A 1 166 ? 7.490 11.679 25.870 1.00 15.68 163 ASP A N 1
ATOM 1496 C CA . ASP A 1 166 ? 8.418 12.777 26.119 1.00 16.49 163 ASP A CA 1
ATOM 1497 C C . ASP A 1 166 ? 9.751 12.392 25.503 1.00 12.48 163 ASP A C 1
ATOM 1498 O O . ASP A 1 166 ? 10.356 11.394 25.908 1.00 14.49 163 ASP A O 1
ATOM 1503 N N . PRO A 1 167 ? 10.213 13.162 24.507 1.00 13.71 164 PRO A N 1
ATOM 1504 C CA . PRO A 1 167 ? 11.469 12.787 23.853 1.00 14.51 164 PRO A CA 1
ATOM 1505 C C . PRO A 1 167 ? 12.648 12.777 24.816 1.00 14.78 164 PRO A C 1
ATOM 1506 O O . PRO A 1 167 ? 13.577 12.025 24.578 1.00 14.49 164 PRO A O 1
ATOM 1510 N N . ARG A 1 168 ? 12.621 13.572 25.882 1.00 15.04 165 ARG A N 1
ATOM 1511 C CA . ARG A 1 168 ? 13.727 13.541 26.825 1.00 16.50 165 ARG A CA 1
ATOM 1512 C C . ARG A 1 168 ? 13.850 12.196 27.551 1.00 15.28 165 ARG A C 1
ATOM 1513 O O . ARG A 1 168 ? 14.949 11.673 27.646 1.00 15.95 165 ARG A O 1
ATOM 1521 N N . VAL A 1 169 ? 12.735 11.636 28.041 1.00 15.29 166 VAL A N 1
ATOM 1522 C CA . VAL A 1 169 ? 12.758 10.330 28.709 1.00 14.47 166 VAL A CA 1
ATOM 1523 C C . VAL A 1 169 ? 12.932 9.208 27.702 1.00 11.02 166 VAL A C 1
ATOM 1524 O O . VAL A 1 169 ? 13.667 8.249 27.953 1.00 14.50 166 VAL A O 1
ATOM 1528 N N . PHE A 1 170 ? 12.289 9.333 26.545 1.00 13.83 167 PHE A N 1
ATOM 1529 C CA . PHE A 1 170 ? 12.462 8.312 25.530 1.00 14.05 167 PHE A CA 1
ATOM 1530 C C . PHE A 1 170 ? 13.923 8.273 25.138 1.00 13.76 167 PHE A C 1
ATOM 1531 O O . PHE A 1 170 ? 14.492 7.206 24.971 1.00 13.98 167 PHE A O 1
ATOM 1539 N N . GLY A 1 171 ? 14.531 9.451 24.982 1.00 13.85 168 GLY A N 1
ATOM 1540 C CA . GLY A 1 171 ? 15.937 9.520 24.649 1.00 14.51 168 GLY A CA 1
ATOM 1541 C C . GLY A 1 171 ? 16.835 8.908 25.707 1.00 13.65 168 GLY A C 1
ATOM 1542 O O . GLY A 1 171 ? 17.818 8.252 25.387 1.00 14.28 168 GLY A O 1
ATOM 1543 N N A GLU A 1 172 ? 16.505 9.121 26.974 0.59 13.26 169 GLU A N 1
ATOM 1544 N N B GLU A 1 172 ? 16.506 9.145 26.976 0.41 14.05 169 GLU A N 1
ATOM 1545 C CA A GLU A 1 172 ? 17.300 8.541 28.050 0.59 13.09 169 GLU A CA 1
ATOM 1546 C CA B GLU A 1 172 ? 17.245 8.541 28.081 0.41 14.79 169 GLU A CA 1
ATOM 1547 C C A GLU A 1 172 ? 17.270 7.008 28.002 0.59 11.53 169 GLU A C 1
ATOM 1548 C C B GLU A 1 172 ? 17.280 7.029 27.895 0.41 12.88 169 GLU A C 1
ATOM 1549 O O A GLU A 1 172 ? 18.283 6.337 28.234 0.59 13.09 169 GLU A O 1
ATOM 1550 O O B GLU A 1 172 ? 18.342 6.401 27.915 0.41 14.35 169 GLU A O 1
ATOM 1561 N N . ARG A 1 173 ? 16.102 6.447 27.713 1.00 12.79 170 ARG A N 1
ATOM 1562 C CA . ARG A 1 173 ? 15.990 5.002 27.589 1.00 13.70 170 ARG A CA 1
ATOM 1563 C C . ARG A 1 173 ? 16.713 4.497 26.356 1.00 12.30 170 ARG A C 1
ATOM 1564 O O . ARG A 1 173 ? 17.451 3.498 26.401 1.00 13.57 170 ARG A O 1
ATOM 1572 N N . LEU A 1 174 ? 16.511 5.207 25.246 1.00 14.01 171 LEU A N 1
ATOM 1573 C CA . LEU A 1 174 ? 17.043 4.780 23.968 1.00 14.76 171 LEU A CA 1
ATOM 1574 C C . LEU A 1 174 ? 18.560 4.707 24.066 1.00 14.36 171 LEU A C 1
ATOM 1575 O O . LEU A 1 174 ? 19.193 3.830 23.486 1.00 17.58 171 LEU A O 1
ATOM 1580 N N . GLY A 1 175 ? 19.144 5.641 24.807 1.00 16.12 172 GLY A N 1
ATOM 1581 C CA . GLY A 1 175 ? 20.579 5.710 24.904 1.00 18.41 172 GLY A CA 1
ATOM 1582 C C . GLY A 1 175 ? 21.193 4.698 25.841 1.00 20.57 172 GLY A C 1
ATOM 1583 O O . GLY A 1 175 ? 22.323 4.269 25.608 1.00 26.16 172 GLY A O 1
ATOM 1584 N N . SER A 1 176 ? 20.460 4.302 26.883 1.00 20.08 173 SER A N 1
ATOM 1585 C CA . SER A 1 176 ? 21.051 3.541 27.984 1.00 22.00 173 SER A CA 1
ATOM 1586 C C . SER A 1 176 ? 20.712 2.053 28.078 1.00 20.11 173 SER A C 1
ATOM 1587 O O . SER A 1 176 ? 21.437 1.310 28.746 1.00 24.69 173 SER A O 1
ATOM 1590 N N . LEU A 1 177 ? 19.606 1.617 27.483 1.00 15.16 174 LEU A N 1
ATOM 1591 C CA . LEU A 1 177 ? 19.213 0.213 27.571 1.00 14.23 174 LEU A CA 1
ATOM 1592 C C . LEU A 1 177 ? 19.645 -0.610 26.362 1.00 14.17 174 LEU A C 1
ATOM 1593 O O . LEU A 1 177 ? 19.375 -0.233 25.222 1.00 13.42 174 LEU A O 1
ATOM 1598 N N . LYS A 1 178 ? 20.256 -1.763 26.615 1.00 15.81 175 LYS A N 1
ATOM 1599 C CA . LYS A 1 178 ? 20.733 -2.635 25.544 1.00 17.86 175 LYS A CA 1
ATOM 1600 C C . LYS A 1 178 ? 19.632 -3.111 24.616 1.00 16.34 175 LYS A C 1
ATOM 1601 O O . LYS A 1 178 ? 19.891 -3.395 23.442 1.00 16.89 175 LYS A O 1
ATOM 1607 N N . SER A 1 179 ? 18.403 -3.186 25.118 1.00 14.75 176 SER A N 1
ATOM 1608 C CA . SER A 1 179 ? 17.324 -3.736 24.302 1.00 14.30 176 SER A CA 1
ATOM 1609 C C . SER A 1 179 ? 16.408 -2.655 23.715 1.00 13.03 176 SER A C 1
ATOM 1610 O O . SER A 1 179 ? 15.431 -2.967 23.038 1.00 14.13 176 SER A O 1
ATOM 1613 N N . ALA A 1 180 ? 16.715 -1.389 23.964 1.00 11.89 177 ALA A N 1
ATOM 1614 C CA . ALA A 1 180 ? 15.881 -0.303 23.419 1.00 10.64 177 ALA A CA 1
ATOM 1615 C C . ALA A 1 180 ? 16.049 -0.139 21.902 1.00 9.99 177 ALA A C 1
ATOM 1616 O O . ALA A 1 180 ? 17.055 -0.560 21.324 1.00 10.35 177 ALA A O 1
ATOM 1618 N N . SER A 1 181 ? 15.055 0.478 21.274 1.00 9.94 178 SER A N 1
ATOM 1619 C CA . SER A 1 181 ? 15.074 0.684 19.829 1.00 9.23 178 SER A CA 1
ATOM 1620 C C . SER A 1 181 ? 14.140 1.827 19.447 1.00 8.39 178 SER A C 1
ATOM 1621 O O . SER A 1 181 ? 13.283 2.250 20.235 1.00 10.33 178 SER A O 1
ATOM 1624 N N . LEU A 1 182 ? 14.296 2.316 18.219 1.00 7.48 179 LEU A N 1
ATOM 1625 C CA . LEU A 1 182 ? 13.443 3.367 17.692 1.00 7.62 179 LEU A CA 1
ATOM 1626 C C . LEU A 1 182 ? 12.902 2.947 16.332 1.00 7.39 179 LEU A C 1
ATOM 1627 O O . LEU A 1 182 ? 13.651 2.452 15.492 1.00 8.06 179 LEU A O 1
ATOM 1632 N N . ASP A 1 183 ? 11.613 3.180 16.097 1.00 7.48 180 ASP A N 1
ATOM 1633 C CA . ASP A 1 183 ? 11.005 2.900 14.789 1.00 7.59 180 ASP A CA 1
ATOM 1634 C C . ASP A 1 183 ? 9.822 3.837 14.642 1.00 7.12 180 ASP A C 1
ATOM 1635 O O . ASP A 1 183 ? 8.740 3.572 15.165 1.00 8.28 180 ASP A O 1
ATOM 1640 N N . ILE A 1 184 ? 10.056 4.980 14.003 1.00 6.60 181 ILE A N 1
ATOM 1641 C CA . ILE A 1 184 ? 9.028 6.003 13.896 1.0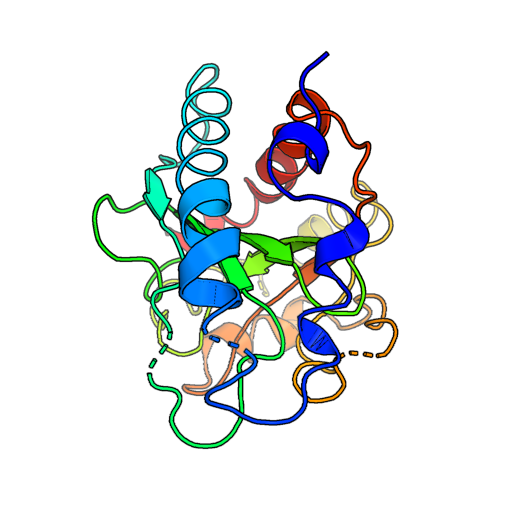0 7.25 181 ILE A CA 1
ATOM 1642 C C . ILE A 1 184 ? 8.873 6.445 12.441 1.00 6.66 181 ILE A C 1
ATOM 1643 O O . ILE A 1 184 ? 9.838 6.445 11.680 1.00 7.60 181 ILE A O 1
ATOM 1648 N N . GLY A 1 185 ? 7.673 6.861 12.043 1.00 6.37 182 GLY A N 1
ATOM 1649 C CA . GLY A 1 185 ? 7.507 7.312 10.677 1.00 6.93 182 GLY A CA 1
ATOM 1650 C C . GLY A 1 185 ? 6.065 7.426 10.249 1.00 6.69 182 GLY A C 1
ATOM 1651 O O . GLY A 1 185 ? 5.188 7.710 11.074 1.00 7.20 182 GLY A O 1
ATOM 1652 N N . PHE A 1 186 ? 5.828 7.176 8.961 1.00 6.05 183 PHE A N 1
ATOM 1653 C CA . PHE A 1 186 ? 4.580 7.582 8.322 1.00 6.39 183 PHE A CA 1
ATOM 1654 C C . PHE A 1 186 ? 3.997 6.444 7.507 1.00 6.88 183 PHE A C 1
ATOM 1655 O O . PHE A 1 186 ? 4.730 5.715 6.838 1.00 7.94 183 PHE A O 1
ATOM 1663 N N . ARG A 1 187 ? 2.683 6.297 7.536 1.00 7.89 184 ARG A N 1
ATOM 1664 C CA . ARG A 1 187 ? 2.003 5.468 6.563 1.00 7.84 184 ARG A CA 1
ATOM 1665 C C . ARG A 1 187 ? 1.887 6.270 5.273 1.00 8.03 184 ARG A C 1
ATOM 1666 O O . ARG A 1 187 ? 1.579 7.471 5.322 1.00 11.06 184 ARG A O 1
ATOM 1674 N N . VAL A 1 188 ? 2.110 5.622 4.129 1.00 7.40 185 VAL A N 1
ATOM 1675 C CA . VAL A 1 188 ? 2.013 6.298 2.833 1.00 7.74 185 VAL A CA 1
ATOM 1676 C C . VAL A 1 188 ? 1.214 5.451 1.854 1.00 7.64 185 VAL A C 1
ATOM 1677 O O . VAL A 1 188 ? 1.134 4.242 2.016 1.00 9.38 185 VAL A O 1
ATOM 1681 N N . THR A 1 189 ? 0.623 6.085 0.850 1.00 8.09 186 THR A N 1
ATOM 1682 C CA . THR A 1 189 ? -0.152 5.370 -0.166 1.00 7.84 186 THR A CA 1
ATOM 1683 C C . THR A 1 189 ? 0.737 4.854 -1.307 1.00 7.86 186 THR A C 1
ATOM 1684 O O . THR A 1 189 ? 1.815 5.393 -1.578 1.00 7.87 186 THR A O 1
ATOM 1688 N N . PHE A 1 190 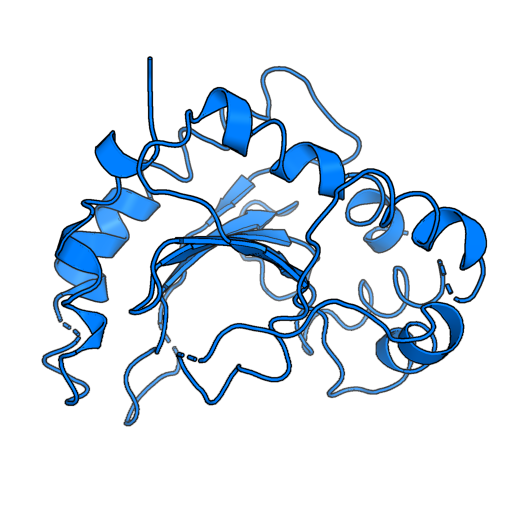? 0.263 3.817 -1.991 1.00 7.88 187 PHE A N 1
ATOM 1689 C CA . PHE A 1 190 ? 0.991 3.228 -3.111 1.00 8.37 187 PHE A CA 1
ATOM 1690 C C . PHE A 1 190 ? 1.226 4.212 -4.250 1.00 7.84 187 PHE A C 1
ATOM 1691 O O . PHE A 1 190 ? 2.204 4.085 -4.988 1.00 8.76 187 PHE A O 1
ATOM 1699 N N . ASP A 1 191 ? 0.322 5.179 -4.413 1.00 8.48 188 ASP A N 1
ATOM 1700 C CA . ASP A 1 191 ? 0.479 6.129 -5.512 1.00 9.10 188 ASP A CA 1
ATOM 1701 C C . ASP A 1 191 ? 1.402 7.311 -5.200 1.00 9.30 188 ASP A C 1
ATOM 1702 O O . ASP A 1 191 ? 1.536 8.217 -6.023 1.00 11.89 188 ASP A O 1
ATOM 1707 N N . THR A 1 192 ? 2.069 7.294 -4.046 1.00 8.88 189 THR A N 1
ATOM 1708 C CA . THR A 1 192 ? 2.947 8.412 -3.708 1.00 8.01 189 THR A CA 1
ATOM 1709 C C . THR A 1 192 ? 4.122 8.476 -4.683 1.00 8.69 189 THR A C 1
ATOM 1710 O O . THR A 1 192 ? 4.737 7.451 -5.011 1.00 8.45 189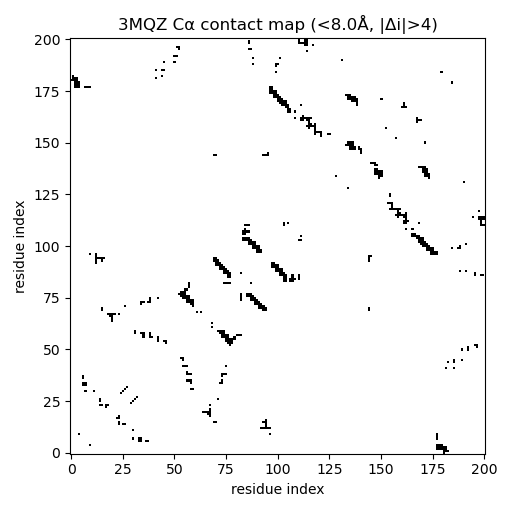 THR A O 1
ATOM 1714 N N . SER A 1 193 ? 4.425 9.682 -5.162 1.00 7.66 190 SER A N 1
ATOM 1715 C CA . SER A 1 193 ? 5.560 9.865 -6.053 1.00 8.07 190 SER A CA 1
ATOM 1716 C C . SER A 1 193 ? 6.881 9.522 -5.351 1.00 7.34 190 SER A C 1
ATOM 1717 O O . SER A 1 193 ? 7.041 9.759 -4.134 1.00 7.38 190 SER A O 1
ATOM 1720 N N . LEU A 1 194 ? 7.850 9.001 -6.109 1.00 8.29 191 LEU A N 1
ATOM 1721 C CA . LEU A 1 194 ? 9.184 8.825 -5.546 1.00 7.94 191 LEU A CA 1
ATOM 1722 C C . LEU A 1 194 ? 9.751 10.162 -5.084 1.00 7.29 191 LEU A C 1
ATOM 1723 O O . LEU A 1 194 ? 10.430 10.220 -4.068 1.00 7.81 191 LEU A O 1
ATOM 1728 N N . ALA A 1 195 ? 9.467 11.249 -5.808 1.00 7.45 192 ALA A N 1
ATOM 1729 C CA . ALA A 1 195 ? 9.979 12.559 -5.412 1.00 7.07 192 ALA A CA 1
ATOM 1730 C C . ALA A 1 195 ? 9.465 12.917 -4.013 1.00 6.57 192 ALA A C 1
ATOM 1731 O O . ALA A 1 195 ? 10.220 13.423 -3.173 1.00 7.11 192 ALA A O 1
ATOM 1733 N N . GLY A 1 196 ? 8.196 12.626 -3.744 1.00 7.22 193 GLY A N 1
ATOM 1734 C CA . GLY A 1 196 ? 7.642 12.900 -2.427 1.00 7.52 193 GLY A CA 1
ATOM 1735 C C . GLY A 1 196 ? 8.243 12.008 -1.354 1.00 6.12 193 GLY A C 1
ATOM 1736 O O . GLY A 1 196 ? 8.542 12.455 -0.238 1.00 7.46 193 GLY A O 1
ATOM 1737 N N . ILE A 1 197 ? 8.448 10.733 -1.678 1.00 6.41 194 ILE A N 1
ATOM 1738 C CA . ILE A 1 197 ? 9.070 9.813 -0.726 1.00 7.28 194 ILE A CA 1
ATOM 1739 C C . ILE A 1 197 ? 10.518 10.213 -0.398 1.00 6.12 194 ILE A C 1
ATOM 1740 O O . ILE A 1 197 ? 10.943 10.157 0.769 1.00 6.89 194 ILE A O 1
ATOM 1745 N N . VAL A 1 198 ? 11.272 10.641 -1.412 1.00 5.99 195 VAL A N 1
ATOM 1746 C CA . VAL A 1 198 ? 12.621 11.151 -1.186 1.00 6.21 195 VAL A CA 1
ATOM 1747 C C . VAL A 1 198 ? 12.592 12.306 -0.187 1.00 6.44 195 VAL A C 1
ATOM 1748 O O . VAL A 1 198 ? 13.381 12.351 0.762 1.00 7.14 195 VAL A O 1
ATOM 1752 N N A LYS A 1 199 ? 11.653 13.222 -0.404 0.34 7.39 196 LYS A N 1
ATOM 1753 N N B LYS A 1 199 ? 11.682 13.249 -0.386 0.66 5.98 196 LYS A N 1
ATOM 1754 C CA A LYS A 1 199 ? 11.462 14.382 0.463 0.34 8.54 196 LYS A CA 1
ATOM 1755 C CA B LYS A 1 199 ? 11.587 14.362 0.556 0.66 6.21 196 LYS A CA 1
ATOM 1756 C C A LYS A 1 199 ? 11.103 13.975 1.895 0.34 8.10 196 LYS A C 1
ATOM 1757 C C B LYS A 1 199 ? 11.166 13.921 1.952 0.66 6.46 196 LYS A C 1
ATOM 1758 O O A LYS A 1 199 ? 11.569 14.585 2.856 0.34 9.80 196 LYS A O 1
ATOM 1759 O O B LYS A 1 199 ? 11.672 14.431 2.950 0.66 7.56 196 LYS A O 1
ATOM 1770 N N . THR A 1 200 ? 10.274 12.943 2.027 1.00 7.00 197 THR A N 1
ATOM 1771 C CA . THR A 1 200 ? 9.916 12.385 3.341 1.00 7.72 197 THR A CA 1
ATOM 1772 C C . THR A 1 200 ? 11.179 11.833 4.037 1.00 7.69 197 THR A C 1
ATOM 1773 O O . THR A 1 200 ? 11.418 12.102 5.217 1.00 8.61 197 THR A O 1
ATOM 1777 N N . ILE A 1 201 ? 11.993 11.070 3.314 1.00 6.81 198 ILE A N 1
ATOM 1778 C CA . ILE A 1 201 ? 13.202 10.517 3.910 1.00 6.87 198 ILE A CA 1
ATOM 1779 C C . ILE A 1 201 ? 14.126 11.650 4.352 1.00 7.34 198 ILE A C 1
ATOM 1780 O O . ILE A 1 201 ? 14.731 11.582 5.425 1.00 8.63 198 ILE A O 1
ATOM 1785 N N . ARG A 1 202 ? 14.213 12.720 3.566 1.00 7.76 199 ARG A N 1
ATOM 1786 C CA . ARG A 1 202 ? 15.046 13.858 3.952 1.00 8.27 199 ARG A CA 1
ATOM 1787 C C . ARG A 1 202 ? 14.569 14.504 5.241 1.00 8.73 199 ARG A C 1
ATOM 1788 O O . ARG A 1 202 ? 15.371 15.099 5.959 1.00 9.22 199 ARG A O 1
ATOM 1796 N N . THR A 1 203 ? 13.273 14.415 5.553 1.00 8.61 200 THR A N 1
ATOM 1797 C CA . THR A 1 203 ? 12.829 15.027 6.816 1.00 9.15 200 THR A CA 1
ATOM 1798 C C . THR A 1 203 ? 13.418 14.317 8.035 1.00 8.39 200 THR A C 1
ATOM 1799 O O . THR A 1 203 ? 13.436 14.887 9.116 1.00 11.20 200 THR A O 1
ATOM 1803 N N . PHE A 1 204 ? 13.935 13.103 7.859 1.00 7.90 201 PHE A N 1
ATOM 1804 C CA . PHE A 1 204 ? 14.607 12.426 8.965 1.00 8.07 201 PHE A CA 1
ATOM 1805 C C . PHE A 1 204 ? 16.059 12.890 9.144 1.00 7.69 201 PHE A C 1
ATOM 1806 O O . PHE A 1 204 ? 16.725 12.421 10.063 1.00 9.07 201 PHE A O 1
ATOM 1814 N N . ASP A 1 205 ? 16.543 13.804 8.301 1.00 8.33 202 ASP A N 1
ATOM 1815 C CA . ASP A 1 205 ? 17.971 14.152 8.310 1.00 10.28 202 ASP A CA 1
ATOM 1816 C C . ASP A 1 205 ? 18.436 14.638 9.681 1.00 9.11 202 ASP A C 1
ATOM 1817 O O . ASP A 1 205 ? 19.551 14.351 10.086 1.00 10.18 202 ASP A O 1
ATOM 1822 N N . LEU A 1 206 ? 17.597 15.395 10.387 1.00 10.71 203 LEU A N 1
ATOM 1823 C CA . LEU A 1 206 ? 17.959 15.888 11.714 1.00 11.62 203 LEU A CA 1
ATOM 1824 C C . LEU A 1 206 ? 18.335 14.708 12.622 1.00 10.12 203 LEU A C 1
ATOM 1825 O O . LEU A 1 206 ? 19.365 14.728 13.292 1.00 12.13 203 LEU A O 1
ATOM 1830 N N A LEU A 1 207 ? 17.502 13.673 12.640 0.73 8.90 204 LEU A N 1
ATOM 1831 N N B LEU A 1 207 ? 17.501 13.675 12.626 0.27 9.62 204 LEU A N 1
ATOM 1832 C CA A LEU A 1 207 ? 17.761 12.511 13.484 0.73 7.61 204 LEU A CA 1
ATOM 1833 C CA B LEU A 1 207 ? 17.733 12.513 13.479 0.27 9.01 204 LEU A CA 1
ATOM 1834 C C A LEU A 1 207 ? 18.917 11.684 12.952 0.73 7.52 204 LEU A C 1
ATOM 1835 C C B LEU A 1 207 ? 18.868 11.632 12.955 0.27 8.07 204 LEU A C 1
ATOM 1836 O O A LEU A 1 207 ? 19.770 11.227 13.718 0.73 8.47 204 LEU A O 1
ATOM 1837 O O B LEU A 1 207 ? 19.655 11.092 13.733 0.27 8.60 204 LEU A O 1
ATOM 1846 N N . TYR A 1 208 ? 18.947 11.499 11.633 1.00 7.38 205 TYR A N 1
ATOM 1847 C CA . TYR A 1 208 ? 19.991 10.723 10.979 1.00 7.85 205 TYR A CA 1
ATOM 1848 C C . TYR A 1 208 ? 21.366 11.307 11.293 1.00 7.52 205 TYR A C 1
ATOM 1849 O O . TYR A 1 208 ? 22.287 10.600 11.665 1.00 8.51 205 TYR A O 1
ATOM 1858 N N . ALA A 1 209 ? 21.491 12.622 11.173 1.00 8.28 206 ALA A N 1
ATOM 1859 C CA . ALA A 1 209 ? 22.751 13.296 11.443 1.00 9.51 206 ALA A CA 1
ATOM 1860 C C . ALA A 1 209 ? 23.122 13.236 12.925 1.00 9.60 206 ALA A C 1
ATOM 1861 O O . ALA A 1 209 ? 24.282 13.041 13.255 1.00 11.37 206 ALA A O 1
ATOM 1863 N N . GLU A 1 210 ? 22.157 13.443 13.815 1.00 9.89 207 GLU A N 1
ATOM 1864 C CA . GLU A 1 210 ? 22.459 13.480 15.249 1.00 11.14 207 GLU A CA 1
ATOM 1865 C C . GLU A 1 210 ? 22.824 12.088 15.781 1.00 10.24 207 GLU A C 1
ATOM 1866 O O . GLU A 1 210 ? 23.517 11.983 16.782 1.00 13.59 207 GLU A O 1
ATOM 1872 N N . ALA A 1 211 ? 22.381 11.026 15.093 1.00 9.59 208 ALA A N 1
ATOM 1873 C CA . ALA A 1 211 ? 22.745 9.659 15.455 1.00 10.30 208 ALA A CA 1
ATOM 1874 C C . ALA A 1 211 ? 24.213 9.345 15.216 1.00 10.98 208 ALA A C 1
ATOM 1875 O O . ALA A 1 211 ? 24.749 8.393 15.786 1.00 11.86 208 ALA A O 1
ATOM 1877 N N . GLU A 1 212 ? 24.865 10.130 14.365 1.00 10.67 209 GLU A N 1
ATOM 1878 C CA . GLU A 1 212 ? 26.219 9.802 13.952 1.00 13.88 209 GLU A CA 1
ATOM 1879 C C . GLU A 1 212 ? 27.230 10.179 15.001 1.00 18.93 209 GLU A C 1
ATOM 1880 O O . GLU A 1 212 ? 28.245 9.497 15.158 1.00 22.57 209 GLU A O 1
ATOM 1886 N N . LYS A 1 213 ? 26.965 11.273 15.703 1.00 20.49 210 LYS A N 1
ATOM 1887 C CA . LYS A 1 213 ? 27.928 11.829 16.640 1.00 29.13 210 LYS A CA 1
ATOM 1888 C C . LYS A 1 213 ? 27.307 12.003 18.020 1.00 30.69 210 LYS A C 1
ATOM 1889 O O . LYS A 1 213 ? 28.024 12.309 18.973 1.00 36.42 210 LYS A O 1
#

Foldseek 3Di:
DAFLCVQVPQVCQCLQVPFWAVSVCCCVVPNVVSQQVLQVVLQVVLPVPDALAHWEKAWDDPVDDTGHQQKTWMWTARDHPDDQLAWTWIWIQGNVGIWIKIKHFLNVQQLLLQLLVVLVVQVVVVVLLVVLPQKFFCVVCSVPNPDGHGDDDRSSVLSVCSNPDSHDMGIMGGHDHRGHHSVVVSVRRVSCSVSRNSSVD

CATH classification: 3.30.930.20

Secondary structure (DSSP, 8-state):
--BGGGTS-GGGGGGGG--STTT--HIIIIIHHHHHHHHHHHHHHHHTS--SS--EEEE-----SSS--SEEEEEEESSSS--TTS-EEEEEEETTEEEEEEEE-TT-HHHHHHHHH----HHHHHHHHHHH-S-EE-GGGTT---PPPBP-S-HHHHHHHHHH-TT--EEEEEEE-TT-BHHHHHHHHHHTHHHHHHTT-

Sequence (201 aa):
IEERLQDYLLLPEWVSSIFDIADFSSGRLRIRGDIRPALLRRLASSRLAEELLNESSPGPRPWYPHVVASSHHRRRRRVNPPPETWLALGPEKRGYKSYAHSGVFIGGRGLSVRFILLKKDEEAIEERKKNLGRRWSSRSGPAFEQQWKKKKVGDLRDFGPVHHDDDPADPPKVEEWDPRVFGEERLGSLKSASLDIGFRVTFDTSLAGIVKKTIRTFDLLLYAEAEK

Nearest PDB structures (foldseek):
  3mqz-assembly1_A  TM=1.005E+00  e=1.257E-39  Leptospirillum rubarum
  2a8e-assembly1_A  TM=7.427E-01  e=7.269E-10  Bacillus subtilis
  8ijp-assembly1_A  TM=4.324E-01  e=4.407E+00  Escherichia coli K-12
  6vc0-assembly1_A  TM=4.177E-01  e=9.009E+00  Equus caballus

Radius of gyration: 16.28 Å; Cα contacts (8 Å, |Δi|>4): 386; chains: 1; bounding box: 31×43×41 Å

Solvent-accessible surface area: 10297 Å² total

B-factor: mean 16.37, std 10.11, range [4.32, 68.71]